Protein AF-A0A519QNU5-F1 (afdb_monomer_lite)

Radius of gyration: 20.39 Å; chains: 1; bounding box: 50×62×53 Å

pLDDT: mean 75.27, std 15.53, range [38.19, 94.31]

Foldseek 3Di:
DQLLVVVCVVVVLFFFAAPPCPPPPDDTLSPPAD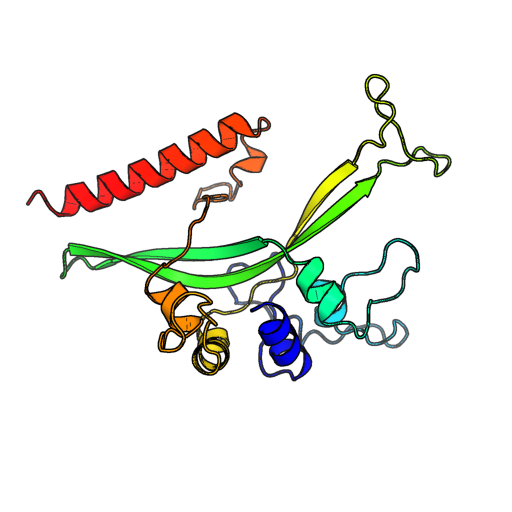PDPPPPPPRLLQCLQQPQDPVPRDRPPDDSPVSVVQQPDKDWDWDWDQPPVVLDTDTDTFWMWGKGWDWDFDADPVRHGDADPVPRHGPTDTDIRTSGITGVVSVLVSQLVADDDDPVDNPPRDTSNNCVRVVVDDDFQFFDDDPVRDTLVRVDVDPVVSRVVSVVVVVVVVVVSVVSVPD

Structure (mmCIF, N/CA/C/O backbone):
data_AF-A0A519QNU5-F1
#
_entry.id   AF-A0A519QNU5-F1
#
loop_
_atom_site.group_PDB
_atom_site.id
_atom_site.type_symbol
_atom_site.label_atom_id
_atom_site.label_alt_id
_atom_site.label_comp_id
_atom_site.label_asym_id
_atom_site.label_entity_id
_atom_site.label_seq_id
_atom_site.pdbx_PDB_ins_code
_atom_site.Cartn_x
_atom_site.Cartn_y
_atom_site.Cartn_z
_atom_site.occupancy
_atom_site.B_iso_or_equiv
_atom_site.auth_seq_id
_atom_site.auth_comp_id
_atom_site.auth_asym_id
_atom_site.auth_atom_id
_atom_site.pdbx_PDB_model_num
ATOM 1 N N . MET A 1 1 ? 3.321 -9.349 11.623 1.00 76.50 1 MET A N 1
ATOM 2 C CA . MET A 1 1 ? 2.196 -8.935 10.758 1.00 76.50 1 MET A CA 1
ATOM 3 C C . MET A 1 1 ? 1.985 -9.893 9.589 1.00 76.50 1 MET A C 1
ATOM 5 O O . MET A 1 1 ? 0.922 -10.483 9.529 1.00 76.50 1 MET A O 1
ATOM 9 N N . MET A 1 2 ? 2.968 -10.116 8.707 1.00 78.88 2 MET A N 1
ATOM 10 C CA . MET A 1 2 ? 2.769 -10.938 7.496 1.00 78.88 2 MET A CA 1
ATOM 11 C C . MET A 1 2 ? 2.247 -12.357 7.749 1.00 78.88 2 MET A C 1
ATOM 13 O O . MET A 1 2 ? 1.277 -12.759 7.119 1.00 78.88 2 MET A O 1
ATOM 17 N N . GLY A 1 3 ? 2.795 -13.079 8.729 1.00 77.44 3 GLY A N 1
ATOM 18 C CA . GLY A 1 3 ? 2.282 -14.414 9.060 1.00 77.44 3 GLY A CA 1
ATOM 19 C C . GLY A 1 3 ? 0.830 -14.434 9.558 1.00 77.44 3 GLY A C 1
ATOM 20 O O . GLY A 1 3 ? 0.133 -15.421 9.364 1.00 77.44 3 GLY A O 1
ATOM 21 N N . ILE A 1 4 ? 0.346 -13.334 10.149 1.00 82.12 4 ILE A N 1
ATOM 22 C CA . ILE A 1 4 ? -1.061 -13.198 10.559 1.00 82.12 4 ILE A CA 1
ATOM 23 C C . ILE A 1 4 ? -1.947 -13.082 9.315 1.00 82.12 4 ILE A C 1
ATOM 25 O O . ILE A 1 4 ? -2.936 -13.796 9.205 1.00 82.12 4 ILE A O 1
ATOM 29 N N . ILE A 1 5 ? -1.556 -12.227 8.363 1.00 82.19 5 ILE A N 1
ATOM 30 C CA . ILE A 1 5 ? -2.276 -12.058 7.094 1.00 82.19 5 ILE A CA 1
ATOM 31 C C . ILE A 1 5 ? -2.315 -13.384 6.329 1.00 82.19 5 ILE A C 1
ATOM 33 O O . ILE A 1 5 ? -3.376 -13.776 5.863 1.00 82.19 5 ILE A O 1
ATOM 37 N N . TYR A 1 6 ? -1.193 -14.104 6.242 1.00 79.00 6 TYR A N 1
ATOM 38 C CA . TYR A 1 6 ? -1.149 -15.410 5.579 1.00 79.00 6 TYR A CA 1
ATOM 39 C C . TYR A 1 6 ? -2.125 -16.414 6.192 1.00 79.00 6 TYR A C 1
ATOM 41 O O . TYR A 1 6 ? -2.870 -17.075 5.470 1.00 79.00 6 TYR A O 1
ATOM 49 N N . ASN A 1 7 ? -2.163 -16.508 7.522 1.00 79.50 7 ASN A N 1
ATOM 50 C CA . ASN A 1 7 ? -3.089 -17.411 8.199 1.00 79.50 7 ASN A CA 1
ATOM 51 C C . ASN A 1 7 ? -4.547 -17.004 7.947 1.00 79.50 7 ASN A C 1
ATOM 53 O O . ASN A 1 7 ? -5.370 -17.863 7.659 1.00 79.50 7 ASN A O 1
ATOM 57 N N . ALA A 1 8 ? -4.861 -15.708 7.971 1.00 81.69 8 ALA A N 1
ATOM 58 C CA . ALA A 1 8 ? -6.216 -15.231 7.701 1.00 81.69 8 ALA A CA 1
ATOM 59 C C . ALA A 1 8 ? -6.666 -15.501 6.254 1.00 81.69 8 ALA A C 1
ATOM 61 O O . ALA A 1 8 ? -7.774 -15.983 6.031 1.00 81.69 8 ALA A O 1
ATOM 62 N N . VAL A 1 9 ? -5.792 -15.253 5.271 1.00 78.31 9 VAL A N 1
ATOM 63 C CA . VAL A 1 9 ? -6.076 -15.533 3.852 1.00 78.31 9 VAL A CA 1
ATOM 64 C C . VAL A 1 9 ? -6.215 -17.038 3.609 1.00 78.31 9 VAL A C 1
ATOM 66 O O . VAL A 1 9 ? -7.135 -17.467 2.921 1.00 78.31 9 VAL A O 1
ATOM 69 N N . SER A 1 10 ? -5.343 -17.863 4.197 1.00 75.44 10 SER A N 1
ATOM 70 C CA . SER A 1 10 ? -5.397 -19.325 4.021 1.00 75.44 10 SER A CA 1
ATOM 71 C C . SER A 1 10 ? -6.586 -19.982 4.728 1.00 75.44 10 SER A C 1
ATOM 73 O O . SER A 1 10 ? -7.117 -20.970 4.223 1.00 75.44 10 SER A O 1
ATOM 75 N N . ASN A 1 11 ? -7.060 -19.408 5.837 1.00 78.88 11 ASN A N 1
ATOM 76 C CA . ASN A 1 11 ? -8.305 -19.812 6.492 1.00 78.88 11 ASN A CA 1
ATOM 77 C C . ASN A 1 11 ? -9.565 -19.340 5.743 1.00 78.88 11 ASN A C 1
ATOM 79 O O . ASN A 1 11 ? -10.665 -19.769 6.087 1.00 78.88 11 ASN A O 1
ATOM 83 N N . GLY A 1 12 ? -9.426 -18.465 4.739 1.00 75.69 12 GLY A N 1
ATOM 84 C CA . GLY A 1 12 ? -10.555 -17.865 4.025 1.00 75.69 12 GLY A CA 1
ATOM 85 C C . GLY A 1 12 ? -11.316 -16.814 4.838 1.00 75.69 12 GLY A C 1
ATOM 86 O O . GLY A 1 12 ? -12.454 -16.502 4.507 1.00 75.69 12 GLY A O 1
ATOM 87 N N . GLU A 1 13 ? -10.710 -16.280 5.901 1.00 79.81 13 GLU A N 1
ATOM 88 C CA . GLU A 1 13 ? -11.277 -15.184 6.701 1.00 79.81 13 GLU A CA 1
ATOM 89 C C . GLU A 1 13 ? -11.084 -13.820 6.025 1.00 79.81 13 GLU A C 1
ATOM 91 O O . GLU A 1 13 ? -11.763 -12.859 6.374 1.00 79.81 13 GLU A O 1
ATOM 96 N N . LEU A 1 14 ? -10.145 -13.727 5.078 1.00 82.00 14 LEU A N 1
ATOM 97 C CA . LEU A 1 14 ? -9.797 -12.494 4.386 1.00 82.00 14 LEU A CA 1
ATOM 98 C C . LEU A 1 14 ? -9.799 -12.698 2.872 1.00 82.00 14 LEU A C 1
ATOM 100 O O . LEU A 1 14 ? -9.119 -13.586 2.352 1.00 82.00 14 LEU A O 1
ATOM 104 N N . ASP A 1 15 ? -10.511 -11.819 2.175 1.00 83.19 15 ASP A N 1
ATOM 105 C CA . ASP A 1 15 ? -10.543 -11.793 0.721 1.00 83.19 15 ASP A CA 1
ATOM 106 C C . ASP A 1 15 ? -9.350 -11.023 0.141 1.00 83.19 15 ASP A C 1
ATOM 108 O O . ASP A 1 15 ? -8.961 -9.949 0.608 1.00 83.19 15 ASP A O 1
ATOM 112 N N . LEU A 1 16 ? -8.762 -11.597 -0.908 1.00 82.62 16 LEU A N 1
ATOM 113 C CA . LEU A 1 16 ? -7.649 -11.016 -1.650 1.00 82.62 16 LEU A CA 1
ATOM 114 C C . LEU A 1 16 ? -8.147 -10.557 -3.014 1.00 82.62 16 LEU A C 1
ATOM 116 O O . LEU A 1 16 ? -8.661 -11.368 -3.773 1.00 82.62 16 LEU A O 1
ATOM 120 N N . TYR A 1 17 ? -7.938 -9.296 -3.357 1.00 83.88 17 TYR A N 1
ATOM 121 C CA . TYR A 1 17 ? -8.273 -8.726 -4.659 1.00 83.88 17 TYR A CA 1
ATOM 122 C C . TYR A 1 17 ? -7.052 -8.724 -5.582 1.00 83.88 17 TYR A C 1
ATOM 124 O O . TYR A 1 17 ? -5.902 -8.750 -5.130 1.00 83.88 17 TYR A O 1
ATOM 132 N N . ALA A 1 18 ? -7.293 -8.708 -6.895 1.00 78.75 18 ALA A N 1
ATOM 133 C CA . ALA A 1 18 ? -6.225 -8.666 -7.890 1.00 78.75 18 ALA A CA 1
ATOM 134 C C . ALA A 1 18 ? -5.369 -7.397 -7.736 1.00 78.75 18 ALA A C 1
ATOM 136 O O . ALA A 1 18 ? -5.852 -6.359 -7.301 1.00 78.75 18 ALA A O 1
ATOM 137 N N . SER A 1 19 ? -4.094 -7.452 -8.125 1.00 79.88 19 SER A N 1
ATOM 138 C CA . SER A 1 19 ? -3.182 -6.301 -8.014 1.00 79.88 19 SER A CA 1
ATOM 139 C C . SER A 1 19 ? -3.566 -5.113 -8.907 1.00 79.88 19 SER A C 1
ATOM 141 O O . SER A 1 19 ? -3.174 -3.984 -8.611 1.00 79.88 19 SER A O 1
ATOM 143 N N . GLU A 1 20 ? -4.326 -5.374 -9.972 1.00 79.44 20 GLU A N 1
ATOM 144 C CA . GLU A 1 20 ? -4.893 -4.381 -10.893 1.00 79.44 20 GLU A CA 1
ATOM 145 C C . GLU A 1 20 ? -6.216 -3.776 -10.399 1.00 79.44 20 GLU A C 1
ATOM 147 O O . GLU A 1 20 ? -6.564 -2.664 -10.790 1.00 79.44 20 GLU A O 1
ATOM 152 N N . ASP A 1 21 ? -6.935 -4.474 -9.516 1.00 80.06 21 ASP A N 1
ATOM 153 C CA . ASP A 1 21 ? -8.204 -4.005 -8.963 1.00 80.06 21 ASP A CA 1
ATOM 154 C C . ASP A 1 21 ? -7.952 -3.160 -7.710 1.00 80.06 21 ASP A C 1
ATOM 156 O O . ASP A 1 21 ? -8.041 -3.626 -6.575 1.00 80.06 21 ASP A O 1
ATOM 160 N N . GLU A 1 22 ? -7.589 -1.895 -7.927 1.00 77.12 22 GLU A N 1
ATOM 161 C CA . GLU A 1 22 ? -7.394 -0.928 -6.842 1.00 77.12 22 GLU A CA 1
ATOM 162 C C . GLU A 1 22 ? -8.732 -0.423 -6.256 1.00 77.12 22 GLU A C 1
ATOM 164 O O . GLU A 1 22 ? -8.728 0.212 -5.200 1.00 77.12 22 GLU A O 1
ATOM 169 N N . ASP A 1 23 ? -9.862 -0.664 -6.927 1.00 78.94 23 ASP A N 1
ATOM 170 C CA . ASP A 1 23 ? -11.191 -0.149 -6.563 1.00 78.94 23 ASP A CA 1
ATOM 171 C C . ASP A 1 23 ? -12.038 -1.143 -5.754 1.00 78.94 23 ASP A C 1
ATOM 173 O O . ASP A 1 23 ? -13.125 -0.773 -5.306 1.00 78.94 23 ASP A O 1
ATOM 177 N N . PHE A 1 24 ? -11.549 -2.371 -5.541 1.00 80.00 24 PHE A N 1
ATOM 178 C CA . PHE A 1 24 ? -12.222 -3.427 -4.770 1.00 80.00 24 PHE A CA 1
ATOM 179 C C . PHE A 1 24 ? -13.626 -3.769 -5.301 1.00 80.00 24 PHE A C 1
ATOM 181 O O . PHE A 1 24 ? -14.535 -4.083 -4.533 1.00 80.00 24 PHE A O 1
ATOM 188 N N . LYS A 1 25 ? -13.833 -3.661 -6.620 1.00 77.19 25 LYS A N 1
ATOM 189 C CA . LYS A 1 25 ? -15.131 -3.938 -7.270 1.00 77.19 25 LYS A CA 1
ATOM 190 C C . LYS A 1 25 ? -15.167 -5.285 -7.981 1.00 77.19 25 LYS A C 1
ATOM 192 O O . LYS A 1 25 ? -16.252 -5.763 -8.310 1.00 77.19 25 LYS A O 1
ATOM 197 N N . GLY A 1 26 ? -14.004 -5.847 -8.290 1.00 72.88 26 GLY A N 1
ATOM 198 C CA . GLY A 1 26 ? -13.868 -7.151 -8.912 1.00 72.88 26 GLY A CA 1
ATOM 199 C C . GLY A 1 26 ? -14.152 -8.286 -7.935 1.00 72.88 26 GLY A C 1
ATOM 200 O O . GLY A 1 26 ? -14.223 -8.106 -6.721 1.00 72.88 26 GLY A O 1
ATOM 201 N N . GLU A 1 27 ? -14.315 -9.486 -8.483 1.00 73.62 27 GLU A N 1
ATOM 202 C CA . GLU A 1 27 ? -14.429 -10.690 -7.666 1.00 73.62 27 GLU A CA 1
ATOM 203 C C . GLU A 1 27 ? -13.090 -10.980 -6.972 1.00 73.62 27 GLU A C 1
ATOM 205 O O . GLU A 1 27 ? -12.034 -10.910 -7.621 1.00 73.62 27 GLU A O 1
ATOM 210 N N . PRO A 1 28 ? -13.102 -11.341 -5.678 1.00 70.94 28 PRO A N 1
ATOM 211 C CA . PRO A 1 28 ? -11.874 -11.644 -4.975 1.00 70.94 28 PRO A CA 1
ATOM 212 C C . PRO A 1 28 ? -11.218 -12.900 -5.565 1.00 70.94 28 PRO A C 1
ATOM 214 O O . PRO A 1 28 ? -11.853 -13.881 -5.962 1.00 70.94 28 PRO A O 1
ATOM 217 N N . LEU A 1 29 ? -9.892 -12.876 -5.604 1.00 68.12 29 LEU A N 1
ATOM 218 C CA . LEU A 1 29 ? -9.006 -13.924 -6.100 1.00 68.12 29 LEU A CA 1
ATOM 219 C C . LEU A 1 29 ? -9.157 -15.246 -5.322 1.00 68.12 29 LEU A C 1
ATOM 221 O O . LEU A 1 29 ? -8.806 -16.304 -5.845 1.00 68.12 29 LEU A O 1
ATOM 225 N N . SER A 1 30 ? -9.696 -15.185 -4.097 1.00 59.41 30 SER A N 1
ATOM 226 C CA . SER A 1 30 ? -10.118 -16.329 -3.273 1.00 59.41 30 SER A CA 1
ATOM 227 C C . SER A 1 30 ? -11.294 -17.095 -3.898 1.00 59.41 30 SER A C 1
ATOM 229 O O . SER A 1 30 ? -11.347 -18.321 -3.811 1.00 59.41 30 SER A O 1
ATOM 231 N N . GLN A 1 31 ? -12.207 -16.391 -4.573 1.00 57.56 31 GLN A N 1
ATOM 232 C CA . GLN A 1 31 ? -13.436 -16.942 -5.154 1.00 57.56 31 GLN A CA 1
ATOM 233 C C . GLN A 1 31 ? -13.308 -17.261 -6.649 1.00 57.56 31 GLN A C 1
ATOM 235 O O . GLN A 1 31 ? -14.107 -18.032 -7.189 1.00 57.56 31 GLN A O 1
ATOM 240 N N . LYS A 1 32 ? -12.271 -16.743 -7.322 1.00 55.34 32 LYS A N 1
ATOM 241 C CA . LYS A 1 32 ? -11.984 -17.032 -8.732 1.00 55.34 32 LYS A CA 1
ATOM 242 C C . LYS A 1 32 ? -11.504 -18.478 -8.912 1.00 55.34 32 LYS A C 1
ATOM 244 O O . LYS A 1 32 ? -10.308 -18.773 -8.950 1.00 55.34 32 LYS A O 1
ATOM 249 N N . LYS A 1 33 ? -12.456 -19.404 -9.032 1.00 43.50 33 LYS A N 1
ATOM 250 C CA . LYS A 1 33 ? -12.213 -20.804 -9.398 1.00 43.50 33 LYS A CA 1
ATOM 251 C C . LYS A 1 33 ? -11.700 -20.850 -10.841 1.00 43.50 33 LYS A C 1
ATOM 253 O O . LYS A 1 33 ? -12.388 -20.402 -11.755 1.00 43.50 33 LYS A O 1
ATOM 258 N N . GLY A 1 34 ? -10.483 -21.357 -11.042 1.00 46.50 34 GLY A N 1
ATOM 259 C CA . GLY A 1 34 ? -9.897 -21.519 -12.374 1.00 46.50 34 GLY A CA 1
ATOM 260 C C . GLY A 1 34 ? -10.820 -22.323 -13.294 1.00 46.50 34 GLY A C 1
ATOM 261 O O . GLY A 1 34 ? -11.396 -23.328 -12.881 1.00 46.50 34 GLY A O 1
ATOM 262 N N . SER A 1 35 ? -10.972 -21.873 -14.539 1.00 39.75 35 SER A N 1
ATOM 263 C CA . SER A 1 35 ? -11.851 -22.475 -15.548 1.00 39.75 35 SER A CA 1
ATOM 264 C C . SER A 1 35 ? -11.315 -23.777 -16.163 1.00 39.75 35 SER A C 1
ATOM 266 O O . SER A 1 35 ? -11.943 -24.300 -17.078 1.00 39.75 35 SER A O 1
ATOM 268 N N . ASP A 1 36 ? -10.185 -24.307 -15.681 1.00 41.12 36 ASP A N 1
ATOM 269 C CA . ASP A 1 36 ? -9.525 -25.494 -16.236 1.00 41.12 36 ASP A CA 1
ATOM 270 C C . ASP A 1 36 ? -9.334 -26.596 -15.173 1.00 41.12 36 ASP A C 1
ATOM 272 O O . ASP A 1 36 ? -8.561 -26.412 -14.232 1.00 41.12 36 ASP A O 1
ATOM 276 N N . PRO A 1 37 ? -9.990 -27.768 -15.304 1.00 48.94 37 PRO A N 1
ATOM 277 C CA . PRO A 1 37 ? -9.927 -28.846 -14.312 1.00 48.94 37 PRO A CA 1
ATOM 278 C C . PRO A 1 37 ? -8.605 -29.642 -14.307 1.00 48.94 37 PRO A C 1
ATOM 280 O O . PRO A 1 37 ? -8.419 -30.481 -13.428 1.00 48.94 37 PRO A O 1
ATOM 283 N N . ASN A 1 38 ? -7.692 -29.396 -15.258 1.00 44.06 38 ASN A N 1
ATOM 284 C CA . ASN A 1 38 ? -6.395 -30.088 -15.378 1.00 44.06 38 ASN A CA 1
ATOM 285 C C . ASN A 1 38 ? -5.188 -29.261 -14.907 1.00 44.06 38 ASN A C 1
ATOM 287 O O . ASN A 1 38 ? -4.082 -29.796 -14.819 1.00 44.06 38 ASN A O 1
ATOM 291 N N . VAL A 1 39 ? -5.373 -27.978 -14.589 1.00 45.16 39 VAL A N 1
ATOM 292 C CA . VAL A 1 39 ? -4.356 -27.192 -13.887 1.00 45.16 39 VAL A CA 1
ATOM 293 C C . VAL A 1 39 ? -4.644 -27.393 -12.410 1.00 45.16 39 VAL A C 1
ATOM 295 O O . VAL A 1 39 ? -5.690 -26.977 -11.922 1.00 45.16 39 VAL A O 1
ATOM 298 N N . THR A 1 40 ? -3.757 -28.113 -11.719 1.00 38.19 40 THR A N 1
ATOM 299 C CA . THR A 1 40 ? -3.797 -28.327 -10.265 1.00 38.19 40 THR A CA 1
ATOM 300 C C . THR A 1 40 ? -4.369 -27.106 -9.562 1.00 38.19 40 THR A C 1
ATOM 302 O O . THR A 1 40 ? -3.827 -26.018 -9.731 1.00 38.19 40 THR A O 1
ATOM 305 N N . ASN A 1 41 ? -5.441 -27.318 -8.794 1.00 41.03 41 ASN A N 1
ATOM 306 C CA . ASN A 1 41 ? -6.167 -26.335 -7.991 1.00 41.03 41 ASN A CA 1
ATOM 307 C C . ASN A 1 41 ? -5.249 -25.606 -6.981 1.00 41.03 41 ASN A C 1
ATOM 309 O O . ASN A 1 41 ? -5.361 -25.804 -5.776 1.00 41.03 41 ASN A O 1
ATOM 313 N N . SER A 1 42 ? -4.304 -24.792 -7.440 1.00 46.28 42 SER A N 1
ATOM 314 C CA . SER A 1 42 ? -3.766 -23.674 -6.676 1.00 46.28 42 SER A CA 1
ATOM 315 C C . SER A 1 42 ? -4.755 -22.545 -6.901 1.00 46.28 42 SER A C 1
ATOM 317 O O . SER A 1 42 ? -4.917 -22.099 -8.040 1.00 46.28 42 SER A O 1
ATOM 319 N N . SER A 1 43 ? -5.470 -22.132 -5.855 1.00 54.84 43 SER A N 1
ATOM 320 C CA . SER A 1 43 ? -6.294 -20.928 -5.936 1.00 54.84 43 SER A CA 1
ATOM 321 C C . SER A 1 43 ? -5.433 -19.798 -6.511 1.00 54.84 43 SER A C 1
ATOM 323 O O . SER A 1 43 ? -4.234 -19.720 -6.244 1.00 54.84 43 SER A O 1
ATOM 325 N N . ALA A 1 44 ? -6.002 -18.939 -7.356 1.00 53.47 44 ALA A N 1
ATOM 326 C CA . ALA A 1 44 ? -5.249 -17.809 -7.902 1.00 53.47 44 ALA A CA 1
ATOM 327 C C . ALA A 1 44 ? -4.666 -16.934 -6.768 1.00 53.47 44 ALA A C 1
ATOM 329 O O . ALA A 1 44 ? -3.586 -16.370 -6.927 1.00 53.47 44 ALA A O 1
ATOM 330 N N . ALA A 1 45 ? -5.322 -16.932 -5.600 1.00 51.72 45 ALA A N 1
ATOM 331 C CA . ALA A 1 45 ? -4.790 -16.438 -4.334 1.00 51.72 45 ALA A CA 1
ATOM 332 C C . ALA A 1 45 ? -3.501 -17.149 -3.873 1.00 51.72 45 ALA A C 1
ATOM 334 O O . ALA A 1 45 ? -2.531 -16.463 -3.573 1.00 51.72 45 ALA A O 1
ATOM 335 N N . ASP A 1 46 ? -3.435 -18.486 -3.877 1.00 50.91 46 ASP A N 1
ATOM 336 C CA . ASP A 1 46 ? -2.219 -19.248 -3.533 1.00 50.91 46 ASP A CA 1
ATOM 337 C C . ASP A 1 46 ? -1.048 -18.869 -4.449 1.00 50.91 46 ASP A C 1
ATOM 339 O O . ASP A 1 46 ? 0.059 -18.616 -3.984 1.00 50.91 46 ASP A O 1
ATOM 343 N N . THR A 1 47 ? -1.284 -18.759 -5.759 1.00 57.38 47 THR A N 1
ATOM 344 C CA . THR A 1 47 ? -0.229 -18.411 -6.726 1.00 57.38 47 THR A CA 1
ATOM 345 C C . THR A 1 47 ? 0.215 -16.953 -6.600 1.00 57.38 47 THR A C 1
ATOM 347 O O . THR A 1 47 ? 1.409 -16.664 -6.699 1.00 57.38 47 THR A O 1
ATOM 350 N N . ALA A 1 48 ? -0.720 -16.031 -6.354 1.00 55.12 48 ALA A N 1
ATOM 351 C CA . ALA A 1 48 ? -0.414 -14.615 -6.165 1.00 55.12 48 ALA A CA 1
ATOM 352 C C . ALA A 1 48 ? 0.304 -14.337 -4.829 1.00 55.12 48 ALA A C 1
ATOM 354 O O . ALA A 1 48 ? 1.123 -13.418 -4.748 1.00 55.12 48 ALA A O 1
ATOM 355 N N . PHE A 1 49 ? 0.038 -15.145 -3.797 1.00 53.97 49 PHE A N 1
ATOM 356 C CA . PHE A 1 49 ? 0.537 -14.938 -2.436 1.00 53.97 49 PHE A CA 1
ATOM 357 C C . PHE A 1 49 ? 1.791 -15.762 -2.102 1.00 53.97 49 PHE A C 1
ATOM 359 O O . PHE A 1 49 ? 2.719 -15.239 -1.490 1.00 53.97 49 PHE A O 1
ATOM 366 N N . LEU A 1 50 ? 1.872 -17.025 -2.527 1.00 56.06 50 LEU A N 1
ATOM 367 C CA . LEU A 1 50 ? 3.036 -17.891 -2.279 1.00 56.06 50 LEU A CA 1
ATOM 368 C C . LEU A 1 50 ? 4.138 -17.695 -3.321 1.00 56.06 50 LEU A C 1
ATOM 370 O O . LEU A 1 50 ? 5.316 -17.935 -3.042 1.00 56.06 50 LEU A O 1
ATOM 374 N N . GLY A 1 51 ? 3.756 -17.248 -4.520 1.00 52.50 51 GLY A N 1
ATOM 375 C CA . GLY A 1 51 ? 4.644 -17.222 -5.664 1.00 52.50 51 GLY A CA 1
ATOM 376 C C . GLY A 1 51 ? 5.118 -18.619 -6.073 1.00 52.50 51 GLY A C 1
ATOM 377 O O . GLY A 1 51 ? 5.051 -19.602 -5.334 1.00 52.50 51 GLY A O 1
ATOM 378 N N . VAL A 1 52 ? 5.623 -18.713 -7.295 1.00 52.84 52 VAL A N 1
ATOM 379 C CA . VAL A 1 52 ? 6.280 -19.929 -7.776 1.00 52.84 52 VAL A CA 1
ATOM 380 C C . VAL A 1 52 ? 7.767 -19.819 -7.448 1.00 52.84 52 VAL A C 1
ATOM 382 O O . VAL A 1 52 ? 8.376 -18.767 -7.673 1.00 52.84 52 VAL A O 1
ATOM 385 N N . ASN A 1 53 ? 8.356 -20.874 -6.882 1.00 46.94 53 ASN A N 1
ATOM 386 C CA . ASN A 1 53 ? 9.795 -20.920 -6.648 1.00 46.94 53 ASN A CA 1
ATOM 387 C C . ASN A 1 53 ? 10.525 -20.959 -8.008 1.00 46.94 53 ASN A C 1
ATOM 389 O O . ASN A 1 53 ? 10.308 -21.902 -8.772 1.00 46.94 53 ASN A O 1
ATOM 393 N N . PRO A 1 54 ? 11.398 -19.983 -8.328 1.00 50.00 54 PRO A N 1
ATOM 394 C CA . PRO A 1 54 ? 12.048 -19.906 -9.637 1.00 50.00 54 PRO A CA 1
ATOM 395 C C . PRO A 1 54 ? 13.012 -21.069 -9.927 1.00 50.00 54 PRO A C 1
ATOM 397 O O . PRO A 1 54 ? 13.379 -21.262 -11.081 1.00 50.00 54 PRO A O 1
ATOM 400 N N . GLY A 1 55 ? 13.427 -21.840 -8.913 1.00 51.94 55 GLY A N 1
ATOM 401 C CA . GLY A 1 55 ? 14.304 -23.003 -9.082 1.00 51.94 55 GLY A CA 1
ATOM 402 C C . GLY A 1 55 ? 13.579 -24.343 -9.241 1.00 51.94 55 GLY A C 1
ATOM 403 O O . GLY A 1 55 ? 14.132 -25.253 -9.851 1.00 51.94 55 GLY A O 1
ATOM 404 N N . THR A 1 56 ? 12.360 -24.485 -8.707 1.00 54.84 56 THR A N 1
ATOM 405 C CA . THR A 1 56 ? 11.629 -25.770 -8.695 1.00 54.84 56 THR A CA 1
ATOM 406 C C . THR A 1 56 ? 10.292 -25.733 -9.430 1.00 54.84 56 THR A C 1
ATOM 408 O O . THR A 1 56 ? 9.697 -26.785 -9.627 1.00 54.84 56 THR A O 1
ATOM 411 N N . ASN A 1 57 ? 9.814 -24.561 -9.870 1.00 55.66 57 ASN A N 1
ATOM 412 C CA . ASN A 1 57 ? 8.489 -24.369 -10.478 1.00 55.66 57 ASN A CA 1
ATOM 413 C C . ASN A 1 57 ? 7.310 -24.891 -9.631 1.00 55.66 57 ASN A C 1
ATOM 415 O O . ASN A 1 57 ? 6.186 -25.000 -10.120 1.00 55.66 57 ASN A O 1
ATOM 419 N N . GLU A 1 58 ? 7.540 -25.171 -8.350 1.00 57.94 58 GLU A N 1
ATOM 420 C CA . GLU A 1 58 ? 6.505 -25.565 -7.406 1.00 57.94 58 GLU A CA 1
ATOM 421 C C . GLU A 1 58 ? 5.936 -24.323 -6.710 1.00 57.94 58 GLU A C 1
ATOM 423 O O . GLU A 1 58 ? 6.651 -23.361 -6.404 1.00 57.94 58 GLU A O 1
ATOM 428 N N . VAL A 1 59 ? 4.623 -24.344 -6.463 1.00 54.78 59 VAL A N 1
ATOM 429 C CA . VAL A 1 59 ? 3.969 -23.388 -5.564 1.00 54.78 59 VAL A CA 1
ATOM 430 C C . VAL A 1 59 ? 4.531 -23.651 -4.170 1.00 54.78 59 VAL A C 1
ATOM 432 O O . VAL A 1 59 ? 4.450 -24.786 -3.697 1.00 54.78 59 VAL A O 1
ATOM 435 N N . ASN A 1 60 ? 5.113 -22.633 -3.528 1.00 54.47 60 ASN A N 1
ATOM 436 C CA . ASN A 1 60 ? 5.689 -22.748 -2.184 1.00 54.47 60 ASN A CA 1
ATOM 437 C C . ASN A 1 60 ? 4.584 -22.970 -1.144 1.00 54.47 60 ASN A C 1
ATOM 439 O O . ASN A 1 60 ? 4.197 -22.070 -0.409 1.00 54.47 60 ASN A O 1
ATOM 443 N N . ARG A 1 61 ? 4.050 -24.186 -1.076 1.00 52.09 61 ARG A N 1
ATOM 444 C CA . ARG A 1 61 ? 3.096 -24.589 -0.051 1.00 52.09 61 ARG A CA 1
ATOM 445 C C . ARG A 1 61 ? 3.887 -24.860 1.229 1.00 52.09 61 ARG A C 1
ATOM 447 O O . ARG A 1 61 ? 4.664 -25.805 1.271 1.00 52.09 61 ARG A O 1
ATOM 454 N N . ALA A 1 62 ? 3.635 -24.072 2.272 1.00 46.44 62 ALA A N 1
ATOM 455 C CA . ALA A 1 62 ? 3.894 -24.428 3.675 1.00 46.44 62 ALA A CA 1
ATOM 456 C C . ALA A 1 62 ? 5.196 -23.980 4.377 1.00 46.44 62 ALA A C 1
ATOM 458 O O . ALA A 1 62 ? 5.684 -24.686 5.257 1.00 46.44 62 ALA A O 1
ATOM 459 N N . ASN A 1 63 ? 5.690 -22.758 4.162 1.00 53.78 63 ASN A N 1
ATOM 460 C CA . ASN A 1 63 ? 6.566 -22.124 5.159 1.00 53.78 63 ASN A CA 1
ATOM 461 C C . ASN A 1 63 ? 6.221 -20.647 5.409 1.00 53.78 63 ASN A C 1
ATOM 463 O O . ASN A 1 63 ? 6.634 -19.742 4.689 1.00 53.78 63 ASN A O 1
ATOM 467 N N . ASN A 1 64 ? 5.516 -20.404 6.521 1.00 56.94 64 ASN A N 1
ATOM 468 C CA . ASN A 1 64 ? 5.233 -19.068 7.063 1.00 56.94 64 ASN A CA 1
ATOM 469 C C . ASN A 1 64 ? 6.513 -18.212 7.211 1.00 56.94 64 ASN A C 1
ATOM 471 O O . ASN A 1 64 ? 6.484 -17.000 7.024 1.00 56.94 64 ASN A O 1
ATOM 475 N N . GLU A 1 65 ? 7.660 -18.840 7.488 1.00 59.25 65 GLU A N 1
ATOM 476 C CA . GLU A 1 65 ? 8.952 -18.149 7.595 1.00 59.25 65 GLU A CA 1
ATOM 477 C C . GLU A 1 65 ? 9.455 -17.601 6.251 1.00 59.25 65 GLU A C 1
ATOM 479 O O . GLU A 1 65 ? 9.928 -16.467 6.189 1.00 59.25 65 GLU A O 1
ATOM 484 N N . PHE A 1 66 ? 9.298 -18.352 5.157 1.00 60.59 66 PHE A N 1
ATOM 485 C CA . PHE A 1 66 ? 9.653 -17.876 3.816 1.00 60.59 66 PHE A CA 1
ATOM 486 C C . PHE A 1 66 ? 8.687 -16.797 3.338 1.00 60.59 66 PHE A C 1
ATOM 488 O O . PHE A 1 66 ? 9.106 -15.821 2.716 1.00 60.59 66 PHE A O 1
ATOM 495 N N . PHE A 1 67 ? 7.404 -16.946 3.674 1.00 59.41 67 PHE A N 1
ATOM 496 C CA . PHE A 1 67 ? 6.399 -15.924 3.429 1.00 59.41 67 PHE A CA 1
ATOM 497 C C . PHE A 1 67 ? 6.779 -14.609 4.132 1.00 59.41 67 PHE A C 1
ATOM 499 O O . PHE A 1 67 ? 6.927 -13.572 3.490 1.00 59.41 67 PHE A O 1
ATOM 506 N N . ALA A 1 68 ? 7.057 -14.649 5.437 1.00 62.78 68 ALA A N 1
ATOM 507 C CA . ALA A 1 68 ? 7.482 -13.467 6.183 1.00 62.78 68 ALA A CA 1
ATOM 508 C C . ALA A 1 68 ? 8.789 -12.847 5.649 1.00 62.78 68 ALA A C 1
ATOM 510 O O . ALA A 1 68 ? 8.936 -11.628 5.691 1.00 62.78 68 ALA A O 1
ATOM 511 N N . ALA A 1 69 ? 9.716 -13.659 5.129 1.00 67.12 69 ALA A N 1
ATOM 512 C CA . ALA A 1 69 ? 10.975 -13.183 4.554 1.00 67.12 69 ALA A CA 1
ATOM 513 C C . ALA A 1 69 ? 10.822 -12.568 3.149 1.00 67.12 69 ALA A C 1
ATOM 515 O O . ALA A 1 69 ? 11.567 -11.656 2.792 1.00 67.12 69 ALA A O 1
ATOM 516 N N . SER A 1 70 ? 9.865 -13.050 2.352 1.00 66.50 70 SER A N 1
ATOM 517 C CA . SER A 1 70 ? 9.666 -12.611 0.961 1.00 66.50 70 SER A CA 1
ATOM 518 C C . SER A 1 70 ? 8.907 -11.283 0.858 1.00 66.50 70 SER A C 1
ATOM 520 O O . SER A 1 70 ? 9.122 -10.506 -0.077 1.00 66.50 70 SER A O 1
ATOM 522 N N . PHE A 1 71 ? 8.037 -11.000 1.832 1.00 72.88 71 PHE A N 1
ATOM 523 C CA . PHE A 1 71 ? 7.224 -9.786 1.893 1.00 72.88 71 PHE A CA 1
ATOM 524 C C . PHE A 1 71 ? 7.837 -8.754 2.831 1.00 72.88 71 PHE A C 1
ATOM 526 O O . PHE A 1 71 ? 7.507 -8.667 4.013 1.00 72.88 71 PHE A O 1
ATOM 533 N N . THR A 1 72 ? 8.735 -7.944 2.282 1.00 74.06 72 THR A N 1
ATOM 534 C CA . THR A 1 72 ? 9.475 -6.936 3.053 1.00 74.06 72 THR A CA 1
ATOM 535 C C . THR A 1 72 ? 8.796 -5.572 3.071 1.00 74.06 72 THR A C 1
ATOM 537 O O . THR A 1 72 ? 9.063 -4.770 3.962 1.00 74.06 72 THR A O 1
ATOM 540 N N . THR A 1 73 ? 7.931 -5.285 2.095 1.00 84.38 73 THR A N 1
ATOM 541 C CA . THR A 1 73 ? 7.318 -3.962 1.927 1.00 84.38 73 THR A CA 1
ATOM 542 C C . THR A 1 73 ? 5.797 -4.068 1.887 1.00 84.38 73 THR A C 1
ATOM 544 O O . THR A 1 73 ? 5.236 -5.005 1.323 1.00 84.38 73 THR A O 1
ATOM 547 N N . LEU A 1 74 ? 5.127 -3.079 2.474 1.00 88.69 74 LEU A N 1
ATOM 548 C CA . LEU A 1 74 ? 3.682 -2.891 2.388 1.00 88.69 74 LEU A CA 1
ATOM 549 C C . LEU A 1 74 ? 3.379 -1.687 1.504 1.00 88.69 74 LEU A C 1
ATOM 551 O O . LEU A 1 74 ? 4.002 -0.633 1.640 1.00 88.69 74 LEU A O 1
ATOM 555 N N . ARG A 1 75 ? 2.399 -1.837 0.617 1.00 90.31 75 ARG A N 1
ATOM 556 C CA . ARG A 1 75 ? 1.776 -0.729 -0.099 1.00 90.31 75 ARG A CA 1
ATOM 557 C C . ARG A 1 75 ? 0.426 -0.446 0.548 1.00 90.31 75 ARG A C 1
ATOM 559 O O . ARG A 1 75 ? -0.325 -1.366 0.846 1.00 90.31 75 ARG A O 1
ATOM 566 N N . ILE A 1 76 ? 0.145 0.825 0.792 1.00 92.50 76 ILE A N 1
ATOM 567 C CA . ILE A 1 76 ? -1.078 1.284 1.451 1.00 92.50 76 ILE A CA 1
ATOM 568 C C . ILE A 1 76 ? -1.759 2.250 0.486 1.00 92.50 76 ILE A C 1
ATOM 570 O O . ILE A 1 76 ? -1.096 3.144 -0.045 1.00 92.50 76 ILE A O 1
ATOM 574 N N . LYS A 1 77 ? -3.053 2.046 0.237 1.00 92.00 77 LYS A N 1
ATOM 575 C CA . LYS A 1 77 ? -3.906 2.991 -0.487 1.00 92.00 77 LYS A CA 1
ATOM 576 C C . LYS A 1 77 ? -4.653 3.835 0.543 1.00 92.00 77 LYS A C 1
ATOM 578 O O . LYS A 1 77 ? -5.390 3.293 1.366 1.00 92.00 77 LYS A O 1
ATOM 583 N N . GLU A 1 78 ? -4.421 5.142 0.505 1.00 93.19 78 GLU A N 1
ATOM 584 C CA . GLU A 1 78 ? -5.029 6.130 1.398 1.00 93.19 78 GLU A CA 1
ATOM 585 C C . GLU A 1 78 ? -5.851 7.118 0.569 1.00 93.19 78 GLU A C 1
ATOM 587 O O . GLU A 1 78 ? -5.331 7.702 -0.383 1.00 93.19 78 GLU A O 1
ATOM 592 N N . ASP A 1 79 ? -7.092 7.347 0.985 1.00 93.00 79 ASP A N 1
ATOM 593 C CA . ASP A 1 79 ? -7.919 8.450 0.518 1.00 93.00 79 ASP A CA 1
ATOM 594 C C . ASP A 1 79 ? -7.857 9.566 1.551 1.00 93.00 79 ASP A C 1
ATOM 596 O O . ASP A 1 79 ? -8.153 9.371 2.729 1.00 93.00 79 ASP A O 1
ATOM 600 N N . TRP A 1 80 ? -7.462 10.753 1.114 1.00 90.31 80 TRP A N 1
ATOM 601 C CA . TRP A 1 80 ? -7.375 11.909 1.988 1.00 90.31 80 TRP A CA 1
ATOM 602 C C . TRP A 1 80 ? -8.648 12.734 1.889 1.00 90.31 80 TRP A C 1
ATOM 604 O O . TRP A 1 80 ? -8.987 13.249 0.822 1.00 90.31 80 TRP A O 1
ATOM 614 N N . ILE A 1 81 ? -9.361 12.837 3.007 1.00 91.00 81 ILE A N 1
ATOM 615 C CA . ILE A 1 81 ? -10.683 13.451 3.067 1.00 91.00 81 ILE A CA 1
ATOM 616 C C . ILE A 1 81 ? -10.588 14.735 3.881 1.00 91.00 81 ILE A C 1
ATOM 618 O O . ILE A 1 81 ? -10.020 14.769 4.970 1.00 91.00 81 ILE A O 1
ATOM 622 N N . MET A 1 82 ? -11.171 15.801 3.339 1.00 89.44 82 MET A N 1
ATOM 623 C CA . MET A 1 82 ? -11.317 17.072 4.035 1.00 89.44 82 MET A CA 1
ATOM 624 C C . MET A 1 82 ? -12.728 17.176 4.615 1.00 89.44 82 MET A C 1
ATOM 626 O O . MET A 1 82 ? -13.709 17.288 3.874 1.00 89.44 82 MET A O 1
ATOM 630 N N . ASP A 1 83 ? -12.832 17.182 5.942 1.00 89.12 83 ASP A N 1
ATOM 631 C CA . ASP A 1 83 ? -14.077 17.522 6.628 1.00 89.12 83 ASP A CA 1
ATOM 632 C C . ASP A 1 83 ? -14.210 19.049 6.682 1.00 89.12 83 ASP A C 1
ATOM 634 O O . ASP A 1 83 ? -13.637 19.713 7.544 1.00 89.12 83 ASP A O 1
ATOM 638 N N . ILE A 1 84 ? -15.000 19.610 5.760 1.00 85.62 84 ILE A N 1
ATOM 639 C CA . ILE A 1 84 ? -15.232 21.060 5.631 1.00 85.62 84 ILE A CA 1
ATOM 640 C C . ILE A 1 84 ? -15.802 21.664 6.924 1.00 85.62 84 ILE A C 1
ATOM 642 O O . ILE A 1 84 ? -15.576 22.836 7.212 1.00 85.62 84 ILE A O 1
ATOM 646 N N . ARG A 1 85 ? -16.557 20.891 7.718 1.00 86.56 85 ARG A N 1
ATOM 647 C CA . ARG A 1 85 ? -17.169 21.404 8.953 1.00 86.56 85 ARG A CA 1
ATOM 648 C C . ARG A 1 85 ? -16.172 21.469 10.098 1.00 86.56 85 ARG A C 1
ATOM 650 O O . ARG A 1 85 ? -16.305 22.336 10.955 1.00 86.56 85 ARG A O 1
ATOM 657 N N . ARG A 1 86 ? -15.231 20.526 10.143 1.00 83.81 86 ARG A N 1
ATOM 658 C CA . ARG A 1 86 ? -14.213 20.453 11.198 1.00 83.81 86 ARG A CA 1
ATOM 659 C C . ARG A 1 86 ? -12.897 21.121 10.813 1.00 83.81 86 ARG A C 1
ATOM 661 O O . ARG A 1 86 ? -12.086 21.349 11.699 1.00 83.81 86 ARG A O 1
ATOM 668 N N . GLY A 1 87 ? -12.686 21.417 9.530 1.00 84.00 87 GLY A N 1
ATOM 669 C CA . GLY A 1 87 ? -11.411 21.920 9.018 1.00 84.00 87 GLY A CA 1
ATOM 670 C C . GLY A 1 87 ? -10.277 20.898 9.138 1.00 84.00 87 GLY A C 1
ATOM 671 O O . GLY A 1 87 ? -9.117 21.283 9.189 1.00 84.00 87 GLY A O 1
ATOM 672 N N . ILE A 1 88 ? -10.599 19.603 9.230 1.00 86.62 88 ILE A N 1
ATOM 673 C CA . ILE A 1 88 ? -9.613 18.536 9.443 1.00 86.62 88 ILE A CA 1
ATOM 674 C C . ILE A 1 88 ? -9.381 17.803 8.124 1.00 86.62 88 ILE A C 1
ATOM 676 O O . ILE A 1 88 ? -10.335 17.410 7.447 1.00 86.62 88 ILE A O 1
ATOM 680 N N . PHE A 1 89 ? -8.108 17.605 7.784 1.00 89.19 89 PHE A N 1
ATOM 681 C CA . PHE A 1 89 ? -7.671 16.784 6.663 1.00 89.19 89 PHE A CA 1
ATOM 682 C C . PHE A 1 89 ? -7.156 15.448 7.199 1.00 89.19 89 PHE A C 1
ATOM 684 O O . PHE A 1 89 ? -6.085 15.387 7.799 1.00 89.19 89 PHE A O 1
ATOM 691 N N . GLU A 1 90 ? -7.943 14.383 7.036 1.00 88.69 90 GLU A N 1
ATOM 692 C CA . GLU A 1 90 ? -7.632 13.073 7.611 1.00 88.69 90 GLU A CA 1
ATOM 693 C C . GLU A 1 90 ? -7.358 12.011 6.533 1.00 88.69 90 GLU A C 1
ATOM 695 O O . GLU A 1 90 ? -8.072 11.942 5.524 1.00 88.69 90 GLU A O 1
ATOM 700 N N . PRO A 1 91 ? -6.330 11.162 6.723 1.00 91.00 91 PRO A N 1
ATOM 701 C CA . PRO A 1 91 ? -6.106 10.011 5.868 1.00 91.00 91 PRO A CA 1
ATOM 702 C C . PRO A 1 91 ? -7.052 8.874 6.257 1.00 91.00 91 PRO A C 1
ATOM 704 O O . PRO A 1 91 ? -7.093 8.437 7.408 1.00 91.00 91 PRO A O 1
ATOM 707 N N . ARG A 1 92 ? -7.760 8.325 5.273 1.00 91.25 92 ARG A N 1
ATOM 708 C CA . ARG A 1 92 ? -8.551 7.106 5.410 1.00 91.25 92 ARG A CA 1
ATOM 709 C C . ARG A 1 92 ? -7.918 5.993 4.590 1.00 91.25 92 ARG A C 1
ATOM 711 O O . ARG A 1 92 ? -7.827 6.077 3.371 1.00 91.25 92 ARG A O 1
ATOM 718 N N . ILE A 1 93 ? -7.482 4.930 5.257 1.00 92.44 93 ILE A N 1
ATOM 719 C CA . ILE A 1 93 ? -6.908 3.766 4.576 1.00 92.44 93 ILE A CA 1
ATOM 720 C C . ILE A 1 93 ? -8.043 2.964 3.934 1.00 92.44 93 ILE A C 1
ATOM 722 O O . ILE A 1 93 ? -9.002 2.594 4.609 1.00 92.44 93 ILE A O 1
ATOM 726 N N . VAL A 1 94 ? -7.916 2.696 2.636 1.00 92.62 94 VAL A N 1
ATOM 727 C CA . VAL A 1 94 ? -8.875 1.897 1.857 1.00 92.62 94 VAL A CA 1
ATOM 728 C C . VAL A 1 94 ? -8.418 0.443 1.789 1.00 92.62 94 VAL A C 1
ATOM 730 O O . VAL A 1 94 ? -9.203 -0.478 1.998 1.00 92.62 94 VAL A O 1
ATOM 733 N N . GLY A 1 95 ? -7.124 0.225 1.553 1.00 91.69 95 GLY A N 1
ATOM 734 C CA . GLY A 1 95 ? -6.585 -1.123 1.465 1.00 91.69 95 GLY A CA 1
ATOM 735 C C . GLY A 1 95 ? -5.077 -1.205 1.587 1.00 91.69 95 GLY A C 1
ATOM 736 O O . GLY A 1 95 ? -4.347 -0.214 1.478 1.00 91.69 95 GLY A O 1
ATOM 737 N N . ILE A 1 96 ? -4.619 -2.425 1.839 1.00 91.50 96 ILE A N 1
ATOM 738 C CA . ILE A 1 96 ? -3.220 -2.755 2.086 1.00 91.50 96 ILE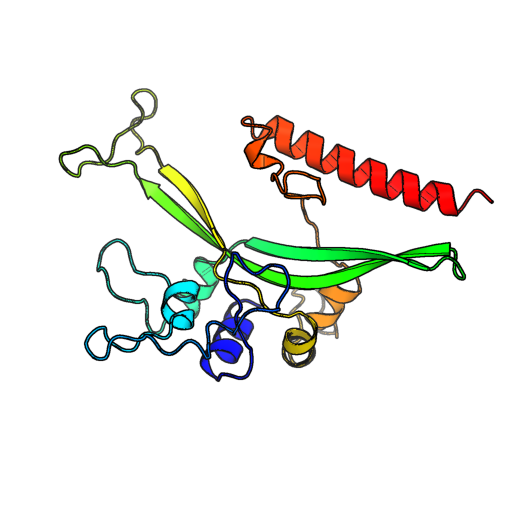 A CA 1
ATOM 739 C C . ILE A 1 96 ? -2.822 -3.904 1.167 1.00 91.50 96 ILE A C 1
ATOM 741 O O . ILE A 1 96 ? -3.541 -4.887 1.042 1.00 91.50 96 ILE A O 1
ATOM 745 N N . ALA A 1 97 ? -1.656 -3.797 0.545 1.00 88.69 97 ALA A N 1
ATOM 746 C CA . ALA A 1 97 ? -1.115 -4.814 -0.338 1.00 88.69 97 ALA A CA 1
ATOM 747 C C . ALA A 1 97 ? 0.309 -5.206 0.087 1.00 88.69 97 ALA A C 1
ATOM 749 O O . ALA A 1 97 ? 1.213 -4.358 0.089 1.00 88.69 97 ALA A O 1
ATOM 750 N N . PRO A 1 98 ? 0.548 -6.483 0.427 1.00 87.12 98 PRO A N 1
ATOM 751 C CA . PRO A 1 98 ? 1.892 -7.027 0.557 1.00 87.12 98 PRO A CA 1
ATOM 752 C C . PRO A 1 98 ? 2.644 -6.960 -0.776 1.00 87.12 98 PRO A C 1
ATOM 754 O O . PRO A 1 98 ? 2.137 -7.370 -1.824 1.00 87.12 98 PRO A O 1
ATOM 757 N N . VAL A 1 99 ? 3.873 -6.446 -0.733 1.00 84.06 99 VAL A N 1
ATOM 758 C CA . VAL A 1 99 ? 4.766 -6.371 -1.890 1.00 84.06 99 VAL A CA 1
ATOM 759 C C . VAL A 1 99 ? 5.913 -7.349 -1.695 1.00 84.06 99 VAL A C 1
ATOM 761 O O . VAL A 1 99 ? 6.684 -7.248 -0.734 1.00 84.06 99 VAL A O 1
ATOM 764 N N . ARG A 1 100 ? 6.028 -8.279 -2.638 1.00 78.19 100 ARG A N 1
ATOM 765 C CA . ARG A 1 100 ? 7.146 -9.205 -2.747 1.00 78.19 100 ARG A CA 1
ATOM 766 C C . ARG A 1 100 ? 8.277 -8.534 -3.508 1.00 78.19 100 ARG A C 1
ATOM 768 O O . ARG A 1 100 ? 8.050 -7.899 -4.540 1.00 78.19 100 ARG A O 1
ATOM 775 N N . ILE A 1 101 ? 9.493 -8.678 -2.997 1.00 72.00 101 ILE A N 1
ATOM 776 C CA . ILE A 1 101 ? 10.694 -8.250 -3.708 1.00 72.00 101 ILE A CA 1
ATOM 777 C C . ILE A 1 101 ? 11.380 -9.494 -4.254 1.00 72.00 101 ILE A C 1
ATOM 779 O O . ILE A 1 101 ? 11.950 -10.277 -3.498 1.00 72.00 101 ILE A O 1
ATOM 783 N N . ASP A 1 102 ? 11.317 -9.654 -5.570 1.00 66.25 102 ASP A N 1
ATOM 784 C CA . ASP A 1 102 ? 11.979 -10.731 -6.285 1.00 66.25 102 ASP A CA 1
ATOM 785 C C . ASP A 1 102 ? 13.260 -10.211 -6.920 1.00 66.25 102 ASP A C 1
ATOM 787 O O . ASP A 1 102 ? 13.265 -9.219 -7.650 1.00 66.25 102 ASP A O 1
ATOM 791 N N . VAL A 1 103 ? 14.362 -10.905 -6.657 1.00 62.97 103 VAL A N 1
ATOM 792 C CA . VAL A 1 103 ? 15.625 -10.646 -7.337 1.00 62.97 103 VAL A CA 1
ATOM 793 C C . VAL A 1 103 ? 15.701 -11.581 -8.533 1.00 62.97 103 VAL A C 1
ATOM 795 O O . VAL A 1 103 ? 15.853 -12.792 -8.364 1.00 62.97 103 VAL A O 1
ATOM 798 N N . LYS A 1 104 ? 15.589 -11.035 -9.747 1.00 59.59 104 LYS A N 1
ATOM 799 C CA . LYS A 1 104 ? 15.867 -11.794 -10.968 1.00 59.59 104 LYS A CA 1
ATOM 800 C C . LYS A 1 104 ? 17.282 -11.489 -11.422 1.00 59.59 104 LYS A C 1
ATOM 802 O O . LYS A 1 104 ? 17.617 -10.350 -11.732 1.00 59.59 104 LYS A O 1
ATOM 807 N N . THR A 1 105 ? 18.115 -12.519 -11.476 1.00 57.88 105 THR A N 1
ATOM 808 C CA . THR A 1 105 ? 19.391 -12.439 -12.183 1.00 57.88 105 THR A CA 1
ATOM 809 C C . THR A 1 105 ? 19.098 -12.472 -13.674 1.00 57.88 105 THR A C 1
ATOM 811 O O . THR A 1 105 ? 18.443 -13.406 -14.141 1.00 57.88 105 THR A O 1
ATOM 814 N N . GLN A 1 106 ? 19.553 -11.467 -14.420 1.00 54.16 106 GLN A N 1
ATOM 815 C CA . GLN A 1 106 ? 19.495 -11.525 -15.878 1.00 54.16 106 GLN A CA 1
ATOM 816 C C . GLN A 1 106 ? 20.264 -12.762 -16.342 1.00 54.16 106 GLN A C 1
ATOM 818 O O . GLN A 1 106 ? 21.392 -12.974 -15.905 1.00 54.16 106 GLN A O 1
ATOM 823 N N . VAL A 1 107 ? 19.645 -13.590 -17.179 1.00 59.16 107 VAL A N 1
ATOM 824 C CA . VAL A 1 107 ? 20.272 -14.769 -17.783 1.00 59.16 107 VAL A CA 1
ATOM 825 C C . VAL A 1 107 ? 20.442 -14.522 -19.277 1.00 59.16 107 VAL A C 1
ATOM 827 O O . VAL A 1 107 ? 19.586 -13.898 -19.903 1.00 59.16 107 VAL A O 1
ATOM 830 N N . ASP A 1 108 ? 21.565 -14.956 -19.840 1.00 58.75 108 ASP A N 1
ATOM 831 C CA . ASP A 1 108 ? 21.788 -14.945 -21.283 1.00 58.75 108 ASP A CA 1
ATOM 832 C C . ASP A 1 108 ? 20.876 -15.974 -21.988 1.00 58.75 108 ASP A C 1
ATOM 834 O O . ASP A 1 108 ? 20.206 -16.794 -21.352 1.00 58.75 108 ASP A O 1
ATOM 838 N N . ASN A 1 109 ? 20.865 -15.970 -23.327 1.00 59.31 109 ASN A N 1
ATOM 839 C CA . ASN A 1 109 ? 20.127 -16.956 -24.136 1.00 59.31 109 ASN A CA 1
ATOM 840 C C . ASN A 1 109 ? 20.575 -18.416 -23.900 1.00 59.31 109 ASN A C 1
ATOM 842 O O . ASN A 1 109 ? 19.951 -19.342 -24.417 1.00 59.31 109 ASN A O 1
ATOM 846 N N . ASN A 1 110 ? 21.647 -18.629 -23.138 1.00 62.69 110 ASN A N 1
ATOM 847 C CA . ASN A 1 110 ? 22.231 -19.920 -22.809 1.00 62.69 110 ASN A CA 1
ATOM 848 C C . ASN A 1 110 ? 22.004 -20.312 -21.333 1.00 62.69 110 ASN A C 1
ATOM 850 O O . ASN A 1 110 ? 22.473 -21.371 -20.919 1.00 62.69 110 ASN A O 1
ATOM 854 N N . GLY A 1 111 ? 21.255 -19.513 -20.562 1.00 59.66 111 GLY A N 1
ATOM 855 C CA . GLY A 1 111 ? 20.906 -19.783 -19.166 1.00 59.66 111 GLY A CA 1
ATOM 856 C C . GLY A 1 111 ? 21.979 -19.410 -18.136 1.00 59.66 111 GLY A C 1
ATOM 857 O O . GLY A 1 111 ? 21.805 -19.719 -16.958 1.00 59.66 111 GLY A O 1
ATOM 858 N N . ASN A 1 112 ? 23.068 -18.743 -18.530 1.00 66.88 112 ASN A N 1
ATOM 859 C CA . ASN A 1 112 ? 24.092 -18.266 -17.602 1.00 66.88 112 ASN A CA 1
ATOM 860 C C . ASN A 1 112 ? 23.756 -16.855 -17.100 1.00 66.88 112 ASN A C 1
ATOM 862 O O . ASN A 1 112 ? 23.314 -16.015 -17.884 1.00 66.88 112 ASN A O 1
ATOM 866 N N . PRO A 1 113 ? 23.988 -16.546 -15.814 1.00 59.78 113 PRO A N 1
ATOM 867 C CA . PRO A 1 113 ? 23.736 -15.215 -15.284 1.00 59.78 113 PRO A CA 1
ATOM 868 C C . PRO A 1 113 ? 24.666 -14.175 -15.930 1.00 59.78 113 PRO A C 1
ATOM 870 O O . PRO A 1 113 ? 25.890 -14.296 -15.870 1.00 59.78 113 PRO A O 1
ATOM 873 N N . VAL A 1 114 ? 24.084 -13.129 -16.519 1.00 59.41 114 VAL A N 1
ATOM 874 C CA . VAL A 1 114 ? 24.804 -11.984 -17.084 1.00 59.41 114 VAL A CA 1
ATOM 875 C C . VAL A 1 114 ? 25.441 -11.209 -15.931 1.00 59.41 114 VAL A C 1
ATOM 877 O O . VAL A 1 114 ? 24.751 -10.627 -15.091 1.00 59.41 114 VAL A O 1
ATOM 880 N N . ALA A 1 115 ? 26.770 -11.230 -15.864 1.00 57.03 115 ALA A N 1
ATOM 881 C CA . ALA A 1 115 ? 27.538 -10.458 -14.897 1.00 57.03 115 ALA A CA 1
ATOM 882 C C . ALA A 1 115 ? 27.800 -9.036 -15.415 1.00 57.03 115 ALA A C 1
ATOM 884 O O . ALA A 1 115 ? 28.101 -8.843 -16.592 1.00 57.03 115 ALA A O 1
ATOM 885 N N . ASP A 1 116 ? 27.719 -8.045 -14.527 1.00 54.81 116 ASP A N 1
ATOM 886 C CA . ASP A 1 116 ? 28.167 -6.680 -14.813 1.00 54.81 116 ASP A CA 1
ATOM 887 C C . ASP A 1 116 ? 29.683 -6.694 -15.114 1.00 54.81 116 ASP A C 1
ATOM 889 O O . ASP A 1 116 ? 30.455 -7.161 -14.263 1.00 54.81 116 ASP A O 1
ATOM 893 N N . PRO A 1 117 ? 30.136 -6.183 -16.279 1.00 56.34 117 PRO A N 1
ATOM 894 C CA . PRO A 1 117 ? 31.543 -6.204 -16.685 1.00 56.34 117 PRO A CA 1
ATOM 895 C C . PRO A 1 117 ? 32.480 -5.423 -15.750 1.00 56.34 117 PRO A C 1
ATOM 897 O O . PRO A 1 117 ? 33.693 -5.606 -15.823 1.00 56.34 117 PRO A O 1
ATOM 900 N N . THR A 1 118 ? 31.947 -4.579 -14.862 1.00 58.19 118 THR A N 1
ATOM 901 C CA . THR A 1 118 ? 32.745 -3.776 -13.918 1.00 58.19 118 THR A CA 1
ATOM 902 C C . THR A 1 118 ? 32.899 -4.452 -12.556 1.00 58.19 118 THR A C 1
ATOM 904 O O . THR A 1 118 ? 33.923 -4.300 -11.890 1.00 58.19 118 THR A O 1
ATOM 907 N N . THR A 1 119 ? 31.886 -5.212 -12.132 1.00 58.84 119 THR A N 1
ATOM 908 C CA . THR A 1 119 ? 31.760 -5.684 -10.742 1.00 58.84 119 THR A CA 1
ATOM 909 C C . THR A 1 119 ? 31.824 -7.212 -10.624 1.00 58.84 119 THR A C 1
ATOM 911 O O . THR A 1 119 ? 31.970 -7.736 -9.520 1.00 58.84 119 THR A O 1
ATOM 914 N N . GLY A 1 120 ? 31.699 -7.949 -11.738 1.00 52.81 120 GLY A N 1
ATOM 915 C CA . GLY A 1 120 ? 31.729 -9.419 -11.770 1.00 52.81 120 GLY A CA 1
ATOM 916 C C . GLY A 1 120 ? 30.562 -10.094 -11.036 1.00 52.81 120 GLY A C 1
ATOM 917 O O . GLY A 1 120 ? 30.550 -11.312 -10.872 1.00 52.81 120 GLY A O 1
ATOM 918 N N . LYS A 1 121 ? 29.582 -9.309 -10.576 1.00 53.50 121 LYS A N 1
ATOM 919 C CA . LYS A 1 121 ? 28.367 -9.778 -9.906 1.00 53.50 121 LYS A CA 1
ATOM 920 C C . LYS A 1 121 ? 27.237 -9.898 -10.929 1.00 53.50 121 LYS A C 1
ATOM 922 O O . LYS A 1 121 ? 27.179 -9.070 -11.841 1.00 53.50 121 LYS A O 1
ATOM 927 N N . PRO A 1 122 ? 26.340 -10.888 -10.787 1.00 55.38 122 PRO A N 1
ATOM 928 C CA . PRO A 1 122 ? 25.171 -10.998 -11.649 1.00 55.38 122 PRO A CA 1
ATOM 929 C C . PRO A 1 122 ? 24.329 -9.721 -11.560 1.00 55.38 122 PRO A C 1
ATOM 931 O O . PRO A 1 122 ? 24.092 -9.211 -10.462 1.00 55.38 122 PRO A O 1
ATOM 934 N N . LEU A 1 123 ? 23.886 -9.211 -12.712 1.00 53.03 123 LEU A N 1
ATOM 935 C CA . LEU A 1 123 ? 22.930 -8.110 -12.799 1.00 53.03 123 LEU A CA 1
ATOM 936 C C . LEU A 1 123 ? 21.603 -8.594 -12.212 1.00 53.03 123 LEU A C 1
ATOM 938 O O . LEU A 1 123 ? 20.843 -9.335 -12.836 1.00 53.03 123 LEU A O 1
ATOM 942 N N . ALA A 1 124 ? 21.387 -8.226 -10.958 1.00 53.94 124 ALA A N 1
ATOM 943 C CA . ALA A 1 124 ? 20.196 -8.517 -10.191 1.00 53.94 124 ALA A CA 1
ATOM 944 C C . ALA A 1 124 ? 19.210 -7.363 -10.381 1.00 53.94 124 ALA A C 1
ATOM 946 O O . ALA A 1 124 ? 19.386 -6.295 -9.793 1.00 53.94 124 ALA A O 1
ATOM 947 N N . ASP A 1 125 ? 18.185 -7.573 -11.203 1.00 55.75 125 ASP A N 1
ATOM 948 C CA . ASP A 1 125 ? 17.061 -6.648 -11.262 1.00 55.75 125 ASP A CA 1
ATOM 949 C C . ASP A 1 125 ? 16.097 -6.953 -10.110 1.00 55.75 125 ASP A C 1
ATOM 951 O O . ASP A 1 125 ? 15.790 -8.112 -9.809 1.00 55.75 125 ASP A O 1
ATOM 955 N N . THR A 1 126 ? 15.664 -5.898 -9.428 1.00 62.19 126 THR A N 1
ATOM 956 C CA . THR A 1 126 ? 14.795 -5.990 -8.257 1.00 62.19 126 THR A CA 1
ATOM 957 C C . THR A 1 126 ? 13.367 -5.716 -8.698 1.00 62.19 126 THR A C 1
ATOM 959 O O . THR A 1 126 ? 12.947 -4.565 -8.811 1.00 62.19 126 THR A O 1
ATOM 962 N N . LEU A 1 127 ? 12.603 -6.779 -8.925 1.00 63.97 127 LEU A N 1
ATOM 963 C CA . LEU A 1 127 ? 11.205 -6.685 -9.320 1.00 63.97 127 LEU A CA 1
ATOM 964 C C . LEU A 1 127 ? 10.323 -6.631 -8.077 1.00 63.97 127 LEU A C 1
ATOM 966 O O . LEU A 1 127 ? 10.407 -7.474 -7.184 1.00 63.97 127 LEU A O 1
ATOM 970 N N . ARG A 1 128 ? 9.466 -5.613 -8.019 1.00 70.31 128 ARG A N 1
ATOM 971 C CA . ARG A 1 128 ? 8.469 -5.454 -6.960 1.00 70.31 128 ARG A CA 1
ATOM 972 C C . ARG A 1 128 ? 7.140 -5.985 -7.467 1.00 70.31 128 ARG A C 1
ATOM 974 O O . ARG A 1 128 ? 6.468 -5.322 -8.254 1.00 70.31 128 ARG A O 1
ATOM 981 N N . THR A 1 129 ? 6.763 -7.167 -7.003 1.00 72.44 129 THR A N 1
ATOM 982 C CA . THR A 1 129 ? 5.500 -7.803 -7.372 1.00 72.44 129 THR A CA 1
ATOM 983 C C . THR A 1 129 ? 4.477 -7.538 -6.277 1.00 72.44 129 THR A C 1
ATOM 985 O O . THR A 1 129 ? 4.695 -7.865 -5.112 1.00 72.44 129 THR A O 1
ATOM 988 N N . VAL A 1 130 ? 3.355 -6.917 -6.638 1.00 76.44 130 VAL A N 1
ATOM 989 C CA . VAL A 1 130 ? 2.221 -6.741 -5.724 1.00 76.44 130 VAL A CA 1
ATOM 990 C C . VAL A 1 130 ? 1.403 -8.025 -5.740 1.00 76.44 130 VAL A C 1
ATOM 992 O O . VAL A 1 130 ? 0.912 -8.412 -6.798 1.00 76.44 130 VAL A O 1
ATOM 995 N N . SER A 1 131 ? 1.255 -8.676 -4.587 1.00 73.56 131 SER A N 1
ATOM 996 C CA . SER A 1 131 ? 0.522 -9.948 -4.498 1.00 73.56 131 SER A CA 1
ATOM 997 C C . SER A 1 131 ? -0.992 -9.797 -4.585 1.00 73.56 131 SER A C 1
ATOM 999 O O . SER A 1 131 ? -1.679 -10.746 -4.935 1.00 73.56 131 SER A O 1
ATOM 1001 N N . GLY A 1 132 ? -1.512 -8.609 -4.293 1.00 82.81 132 GLY A N 1
ATOM 1002 C CA . GLY A 1 132 ? -2.935 -8.298 -4.358 1.00 82.81 132 GLY A CA 1
ATOM 1003 C C . GLY A 1 132 ? -3.335 -7.317 -3.267 1.00 82.81 132 GLY A C 1
ATOM 1004 O O . GLY A 1 132 ? -2.545 -7.031 -2.362 1.00 82.81 132 GLY A O 1
ATOM 1005 N N . TRP A 1 133 ? -4.545 -6.782 -3.377 1.00 87.69 133 TRP A N 1
ATOM 1006 C CA . TRP A 1 133 ? -5.084 -5.820 -2.423 1.00 87.69 133 TRP A CA 1
ATOM 1007 C C . TRP A 1 133 ? -5.958 -6.506 -1.378 1.00 87.69 133 TRP A C 1
ATOM 1009 O O . TRP A 1 133 ? -6.753 -7.383 -1.694 1.00 87.69 133 TRP A O 1
ATOM 1019 N N . LEU A 1 134 ? -5.813 -6.090 -0.126 1.00 89.19 134 LEU A N 1
ATOM 1020 C CA . LEU A 1 134 ? -6.653 -6.499 0.994 1.00 89.19 134 LEU A CA 1
ATOM 1021 C C . LEU A 1 134 ? -7.496 -5.299 1.402 1.00 89.19 134 LEU A C 1
ATOM 1023 O O . LEU A 1 134 ? -6.949 -4.207 1.607 1.00 89.19 134 LEU A O 1
ATOM 1027 N N . TYR A 1 135 ? -8.806 -5.496 1.522 1.00 90.81 135 TYR A N 1
ATOM 1028 C CA . TYR A 1 135 ? -9.694 -4.437 1.978 1.00 90.81 135 TYR A CA 1
ATOM 1029 C C . TYR A 1 135 ? -9.436 -4.149 3.461 1.00 90.81 135 TYR A C 1
ATOM 1031 O O . TYR A 1 135 ? -9.339 -5.064 4.283 1.00 90.81 135 TYR A O 1
ATOM 1039 N N . PHE A 1 136 ? -9.237 -2.873 3.806 1.00 91.56 136 PHE A N 1
ATOM 1040 C CA . PHE A 1 136 ? -8.730 -2.529 5.133 1.00 91.56 136 PHE A CA 1
ATOM 1041 C C . PHE A 1 136 ? -9.754 -2.805 6.235 1.00 91.56 136 PHE A C 1
ATOM 1043 O O . PHE A 1 136 ? -9.361 -3.289 7.293 1.00 91.56 136 PHE A O 1
ATOM 1050 N N . ASP A 1 137 ? -11.046 -2.549 5.996 1.00 90.81 137 ASP A N 1
ATOM 1051 C CA . ASP A 1 137 ? -12.080 -2.740 7.021 1.00 90.81 137 ASP A CA 1
ATOM 1052 C C . ASP A 1 137 ? -12.167 -4.201 7.499 1.00 90.81 137 ASP A C 1
ATOM 1054 O O . ASP A 1 137 ? -12.297 -4.416 8.705 1.00 90.81 137 ASP A O 1
ATOM 1058 N N . ASP A 1 138 ? -12.018 -5.172 6.591 1.00 89.88 138 ASP A N 1
ATOM 1059 C CA . ASP A 1 138 ? -12.012 -6.609 6.911 1.00 89.88 138 ASP A CA 1
ATOM 1060 C C . ASP A 1 138 ? -10.725 -6.996 7.648 1.00 89.88 138 ASP A C 1
ATOM 1062 O O . ASP A 1 138 ? -10.731 -7.701 8.660 1.00 89.88 138 ASP A O 1
ATOM 1066 N N . LEU A 1 139 ? -9.594 -6.453 7.189 1.00 89.81 139 LEU A N 1
ATOM 1067 C CA . LEU A 1 139 ? -8.295 -6.685 7.806 1.00 89.81 139 LEU A CA 1
ATOM 1068 C C . LEU A 1 139 ? -8.240 -6.167 9.257 1.00 89.81 139 LEU A C 1
ATOM 1070 O O . LEU A 1 139 ? -7.565 -6.776 10.093 1.00 89.81 139 LEU A O 1
ATOM 1074 N N . ARG A 1 140 ? -8.956 -5.085 9.596 1.00 90.69 140 ARG A N 1
ATOM 1075 C CA . ARG A 1 140 ? -8.976 -4.539 10.966 1.00 90.69 140 ARG A CA 1
ATOM 1076 C C . ARG A 1 140 ? -9.431 -5.556 12.004 1.00 90.69 140 ARG A C 1
ATOM 1078 O O . ARG A 1 140 ? -8.844 -5.608 13.083 1.00 90.69 140 ARG A O 1
ATOM 1085 N N . GLU A 1 141 ? -10.440 -6.377 11.702 1.00 90.56 141 GLU A N 1
ATOM 1086 C CA . GLU A 1 141 ? -10.965 -7.344 12.676 1.00 90.56 141 GLU A CA 1
ATOM 1087 C C . GLU A 1 141 ? -9.882 -8.337 13.125 1.00 90.56 141 GLU A C 1
ATOM 1089 O O . GLU A 1 141 ? -9.817 -8.745 14.288 1.00 90.56 141 GLU A O 1
ATOM 1094 N N . ILE A 1 142 ? -8.981 -8.677 12.206 1.00 89.94 142 ILE A N 1
ATOM 1095 C CA . ILE A 1 142 ? -7.835 -9.540 12.465 1.00 89.94 142 ILE A CA 1
ATOM 1096 C C . ILE A 1 142 ? -6.740 -8.750 13.194 1.00 89.94 142 ILE A C 1
ATOM 1098 O O . ILE A 1 142 ? -6.212 -9.210 14.208 1.00 89.94 142 ILE A O 1
ATOM 1102 N N . LEU A 1 143 ? -6.403 -7.542 12.728 1.00 89.62 143 LEU A N 1
ATOM 1103 C CA . LEU A 1 143 ? -5.303 -6.745 13.288 1.00 89.62 143 LEU A CA 1
ATOM 1104 C C . LEU A 1 143 ? -5.542 -6.284 14.733 1.00 89.62 143 LEU A C 1
ATOM 1106 O O . LEU A 1 143 ? -4.580 -6.184 15.496 1.00 89.62 143 LEU A O 1
ATOM 1110 N N . VAL A 1 144 ? -6.792 -6.044 15.137 1.00 90.69 144 VAL A N 1
ATOM 1111 C CA . VAL A 1 144 ? -7.140 -5.674 16.522 1.00 90.69 144 VAL A CA 1
ATOM 1112 C C . VAL A 1 144 ? -6.835 -6.809 17.508 1.00 90.69 144 VAL A C 1
ATOM 1114 O O . VAL A 1 144 ? -6.458 -6.550 18.650 1.00 90.69 144 VAL A O 1
ATOM 1117 N N . LYS A 1 145 ? -6.949 -8.074 17.081 1.00 89.56 145 LYS A N 1
ATOM 1118 C CA . LYS A 1 145 ? -6.715 -9.254 17.938 1.00 89.56 145 LYS A CA 1
ATOM 1119 C C . LYS A 1 145 ? -5.228 -9.463 18.258 1.00 89.56 145 LYS A C 1
ATOM 1121 O O . LYS A 1 145 ? -4.897 -10.188 19.196 1.00 89.56 145 LYS A O 1
ATOM 1126 N N . HIS A 1 146 ? -4.328 -8.825 17.507 1.00 87.38 146 HIS A N 1
ATOM 1127 C CA . HIS A 1 146 ? -2.887 -9.012 17.633 1.00 87.38 146 HIS A CA 1
ATOM 1128 C C . HIS A 1 146 ? -2.179 -7.757 18.155 1.00 87.38 146 HIS A C 1
ATOM 1130 O O . HIS A 1 146 ? -2.178 -6.697 17.526 1.00 87.38 146 HIS A O 1
ATOM 1136 N N . LYS A 1 147 ? -1.500 -7.917 19.294 1.00 86.25 147 LYS A N 1
ATOM 1137 C CA . LYS A 1 147 ? -0.644 -6.889 19.895 1.00 86.25 147 LYS A CA 1
ATOM 1138 C C . LYS A 1 147 ? 0.717 -6.820 19.217 1.00 86.25 147 LYS A C 1
ATOM 1140 O O . LYS A 1 147 ? 1.266 -7.838 18.788 1.00 86.25 147 LYS A O 1
ATOM 1145 N N . ILE A 1 148 ? 1.282 -5.619 19.177 1.00 82.12 148 ILE A N 1
ATOM 1146 C CA . ILE A 1 148 ? 2.671 -5.412 18.777 1.00 82.12 148 ILE A CA 1
ATOM 1147 C C . ILE A 1 148 ? 3.557 -5.625 19.999 1.00 82.12 148 ILE A C 1
ATOM 1149 O O . ILE A 1 148 ? 3.397 -4.963 21.021 1.00 82.12 148 ILE A O 1
ATOM 1153 N N . ALA A 1 149 ? 4.513 -6.543 19.879 1.00 73.31 149 ALA A N 1
ATOM 1154 C CA . ALA A 1 149 ? 5.541 -6.719 20.891 1.00 73.31 149 ALA A CA 1
ATOM 1155 C C . ALA A 1 149 ? 6.504 -5.524 20.840 1.00 73.31 149 ALA A C 1
ATOM 1157 O O . ALA A 1 149 ? 7.238 -5.354 19.865 1.00 73.31 149 ALA A O 1
ATOM 1158 N N . ASN A 1 150 ? 6.506 -4.693 21.882 1.00 75.44 150 ASN A N 1
ATOM 1159 C CA . ASN A 1 150 ? 7.528 -3.672 22.062 1.00 75.44 150 ASN A CA 1
ATOM 1160 C C . ASN A 1 150 ? 8.615 -4.205 22.998 1.00 75.44 150 ASN A C 1
ATOM 1162 O O . ASN A 1 150 ? 8.394 -4.362 24.195 1.00 75.44 150 ASN A O 1
ATOM 1166 N N . ASN A 1 151 ? 9.815 -4.427 22.462 1.00 67.38 151 ASN A N 1
ATOM 1167 C CA . ASN A 1 151 ? 10.932 -4.969 23.238 1.00 67.38 151 ASN A CA 1
ATOM 1168 C C . ASN A 1 151 ? 11.422 -4.014 24.348 1.00 67.38 151 ASN A C 1
ATOM 1170 O O . ASN A 1 151 ? 12.161 -4.423 25.235 1.00 67.38 151 ASN A O 1
ATOM 1174 N N . GLN A 1 152 ? 11.032 -2.735 24.292 1.00 74.06 152 GLN A N 1
ATOM 1175 C CA . GLN A 1 152 ? 11.362 -1.728 25.305 1.00 74.06 152 GLN A CA 1
ATOM 1176 C C . GLN A 1 152 ? 10.238 -1.489 26.324 1.00 74.06 152 GLN A C 1
ATOM 1178 O O . GLN A 1 152 ? 10.463 -0.803 27.318 1.00 74.06 152 GLN A O 1
ATOM 1183 N N . ASN A 1 153 ? 9.028 -2.010 26.091 1.00 68.94 153 ASN A N 1
ATOM 1184 C CA . ASN A 1 153 ? 7.889 -1.807 26.982 1.00 68.94 153 ASN A CA 1
ATOM 1185 C C . ASN A 1 153 ? 6.912 -2.987 26.904 1.00 68.94 153 ASN A C 1
ATOM 1187 O O . ASN A 1 153 ? 6.064 -3.046 26.017 1.00 68.94 153 ASN A O 1
ATOM 1191 N N . ASP A 1 154 ? 6.993 -3.877 27.889 1.00 65.50 154 ASP A N 1
ATOM 1192 C CA . ASP A 1 154 ? 6.139 -5.066 28.012 1.00 65.50 154 ASP A CA 1
ATOM 1193 C C . ASP A 1 154 ? 4.655 -4.721 28.285 1.00 65.50 154 ASP A C 1
ATOM 1195 O O . ASP A 1 154 ? 3.756 -5.522 28.049 1.00 65.50 154 ASP A O 1
ATOM 1199 N N . ASN A 1 155 ? 4.364 -3.485 28.718 1.00 64.50 155 ASN A N 1
ATOM 1200 C CA . ASN A 1 155 ? 3.001 -3.002 28.963 1.00 64.50 155 ASN A CA 1
ATOM 1201 C C . ASN A 1 155 ? 2.434 -2.150 27.809 1.00 64.50 155 ASN A C 1
ATOM 1203 O O . ASN A 1 155 ? 1.430 -1.452 27.979 1.00 64.50 155 ASN A O 1
ATOM 1207 N N . SER A 1 156 ? 3.051 -2.145 26.622 1.00 68.19 156 SER A N 1
ATOM 1208 C CA . SER A 1 156 ? 2.444 -1.447 25.486 1.00 68.19 156 SER A CA 1
ATOM 1209 C C . SER A 1 156 ? 1.232 -2.231 24.974 1.00 68.19 156 SER A C 1
ATOM 1211 O O . SER A 1 156 ? 1.369 -3.237 24.286 1.00 68.19 156 SER A O 1
ATOM 1213 N N . GLY A 1 157 ? 0.026 -1.757 25.283 1.00 74.62 157 GLY A N 1
ATOM 1214 C CA . GLY A 1 157 ? -1.235 -2.325 24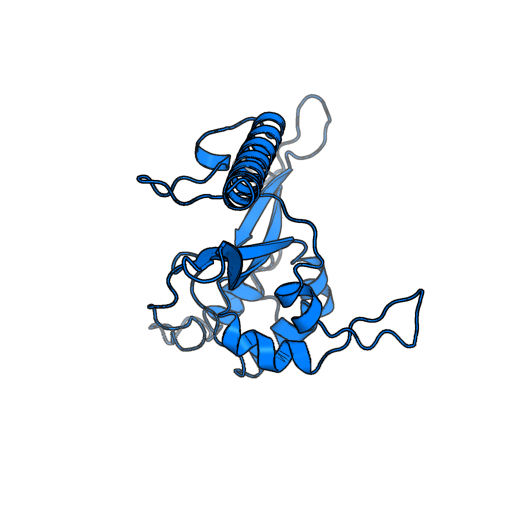.789 1.00 74.62 157 GLY A CA 1
ATOM 1215 C C . GLY A 1 157 ? -1.584 -1.955 23.343 1.00 74.62 157 GLY A C 1
ATOM 1216 O O . GLY A 1 157 ? -2.763 -1.948 23.016 1.00 74.62 157 GLY A O 1
ATOM 1217 N N . ILE A 1 158 ? -0.600 -1.593 22.514 1.00 85.12 158 ILE A N 1
ATOM 1218 C CA . ILE A 1 158 ? -0.826 -1.130 21.139 1.00 85.12 158 ILE A CA 1
ATOM 1219 C C . ILE A 1 158 ? -1.052 -2.342 20.231 1.00 85.12 158 ILE A C 1
ATOM 1221 O O . ILE A 1 158 ? -0.214 -3.249 20.164 1.00 85.12 158 ILE A O 1
ATOM 1225 N N . ASN A 1 159 ? -2.175 -2.342 19.517 1.00 89.38 159 ASN A N 1
ATOM 1226 C CA . ASN A 1 159 ? -2.497 -3.368 18.528 1.00 89.38 159 ASN A CA 1
ATOM 1227 C C . ASN A 1 159 ? -1.964 -2.990 17.140 1.00 89.38 159 ASN A C 1
ATOM 1229 O O . ASN A 1 159 ? -1.595 -1.841 16.891 1.00 89.38 159 ASN A O 1
ATOM 1233 N N . PHE A 1 160 ? -1.941 -3.945 16.204 1.00 89.19 160 PHE A N 1
ATOM 1234 C CA . PHE A 1 160 ? -1.574 -3.621 14.821 1.00 89.19 160 PHE A CA 1
ATOM 1235 C C . PHE A 1 160 ? -2.533 -2.610 14.184 1.00 89.19 160 PHE A C 1
ATOM 1237 O O . PHE A 1 160 ? -2.081 -1.749 13.438 1.00 89.19 160 PHE A O 1
ATOM 1244 N N . ASP A 1 161 ? -3.823 -2.673 14.511 1.00 91.44 161 ASP A N 1
ATOM 1245 C CA . ASP A 1 161 ? -4.822 -1.717 14.021 1.00 91.44 161 ASP A CA 1
ATOM 1246 C C . ASP A 1 161 ? -4.514 -0.271 14.453 1.00 91.44 161 ASP A C 1
ATOM 1248 O O . ASP A 1 161 ? -4.485 0.637 13.620 1.00 91.44 161 ASP A O 1
ATOM 1252 N N . ASP A 1 162 ? -4.145 -0.069 15.725 1.00 90.25 162 ASP A N 1
ATOM 1253 C CA . ASP A 1 162 ? -3.782 1.251 16.259 1.00 90.25 162 ASP A CA 1
ATOM 1254 C C . ASP A 1 162 ? -2.628 1.897 15.482 1.00 90.25 162 ASP A C 1
ATOM 1256 O O . ASP A 1 162 ? -2.596 3.119 15.329 1.00 90.25 162 ASP A O 1
ATOM 1260 N N . VAL A 1 163 ? -1.675 1.100 14.984 1.00 89.88 163 VAL A N 1
ATOM 1261 C CA . VAL A 1 163 ? -0.546 1.615 14.195 1.00 89.88 163 VAL A CA 1
ATOM 1262 C C . VAL A 1 163 ? -1.004 2.201 12.869 1.00 89.88 163 VAL A C 1
ATOM 1264 O O . VAL A 1 163 ? -0.474 3.231 12.456 1.00 89.88 163 VAL A O 1
ATOM 1267 N N . PHE A 1 164 ? -1.995 1.596 12.219 1.00 91.00 164 PHE A N 1
ATOM 1268 C CA . PHE A 1 164 ? -2.525 2.105 10.958 1.00 91.00 164 PHE A CA 1
ATOM 1269 C C . PHE A 1 164 ? -3.439 3.305 11.179 1.00 91.00 164 PHE A C 1
ATOM 1271 O O . PHE A 1 164 ? -3.234 4.339 10.549 1.00 91.00 164 PHE A O 1
ATOM 1278 N N . VAL A 1 165 ? -4.372 3.207 12.129 1.00 89.06 165 VAL A N 1
ATOM 1279 C CA . VAL A 1 165 ? -5.333 4.280 12.428 1.00 89.06 165 VAL A CA 1
ATOM 1280 C C . VAL A 1 165 ? -4.630 5.549 12.913 1.00 89.06 165 VAL A C 1
ATOM 1282 O O . VAL A 1 165 ? -4.972 6.648 12.491 1.00 89.06 165 VAL A O 1
ATOM 1285 N N . ARG A 1 166 ? -3.608 5.419 13.768 1.00 88.81 166 ARG A N 1
ATOM 1286 C CA . ARG A 1 166 ? -2.824 6.565 14.267 1.00 88.81 166 ARG A CA 1
ATOM 1287 C C . ARG A 1 166 ? -1.642 6.923 13.372 1.00 88.81 166 ARG A C 1
ATOM 1289 O O . ARG A 1 166 ? -0.858 7.798 13.732 1.00 88.81 166 ARG A O 1
ATOM 1296 N N . ARG A 1 167 ? -1.481 6.227 12.244 1.00 90.00 167 ARG A N 1
ATOM 1297 C CA . ARG A 1 167 ? -0.393 6.431 11.284 1.00 90.00 167 ARG A CA 1
ATOM 1298 C C . ARG A 1 167 ? 1.002 6.391 11.922 1.00 90.00 167 ARG A C 1
ATOM 1300 O O . ARG A 1 167 ? 1.882 7.184 11.594 1.00 90.00 167 ARG A O 1
ATOM 1307 N N . LEU A 1 168 ? 1.221 5.445 12.835 1.00 88.38 168 LEU A N 1
ATOM 1308 C CA . LEU A 1 168 ? 2.498 5.218 13.523 1.00 88.38 168 LEU A CA 1
ATOM 1309 C C . LEU A 1 168 ? 3.488 4.456 12.629 1.00 88.38 168 LEU A C 1
ATOM 1311 O O . LEU A 1 168 ? 4.067 3.446 13.027 1.00 88.38 168 LEU A O 1
ATOM 1315 N N . PHE A 1 169 ? 3.665 4.924 11.396 1.00 89.88 169 PHE A N 1
ATOM 1316 C CA . PHE A 1 169 ? 4.567 4.334 10.419 1.00 89.88 169 PHE A CA 1
ATOM 1317 C C . PHE A 1 169 ? 5.189 5.406 9.526 1.00 89.88 169 PHE A C 1
ATOM 1319 O O . PHE A 1 169 ? 4.629 6.478 9.299 1.00 89.88 169 PHE A O 1
ATOM 1326 N N . PHE A 1 170 ? 6.361 5.092 8.982 1.00 89.94 170 PHE A N 1
ATOM 1327 C CA . PHE A 1 170 ? 7.001 5.900 7.954 1.00 89.94 170 PHE A CA 1
ATOM 1328 C C . PHE A 1 170 ? 6.717 5.290 6.584 1.00 89.94 170 PHE A C 1
ATOM 1330 O O . PHE A 1 170 ? 6.873 4.084 6.392 1.00 89.94 170 PHE A O 1
ATOM 1337 N N . SER A 1 171 ? 6.311 6.121 5.628 1.00 90.44 171 SER A N 1
ATOM 1338 C CA . SER A 1 171 ? 6.025 5.707 4.255 1.00 90.44 171 SER A CA 1
ATOM 1339 C C . SER A 1 171 ? 6.590 6.701 3.244 1.00 90.44 171 SER A C 1
ATOM 1341 O O . SER A 1 171 ? 6.815 7.876 3.548 1.00 90.44 171 SER A O 1
ATOM 1343 N N . ASN A 1 172 ? 6.811 6.199 2.030 1.00 91.62 172 ASN A N 1
ATOM 1344 C CA . ASN A 1 172 ? 7.168 6.991 0.860 1.00 91.62 172 ASN A CA 1
ATOM 1345 C C . ASN A 1 172 ? 6.029 6.910 -0.154 1.00 91.62 172 ASN A C 1
ATOM 1347 O O . ASN A 1 172 ? 5.505 5.82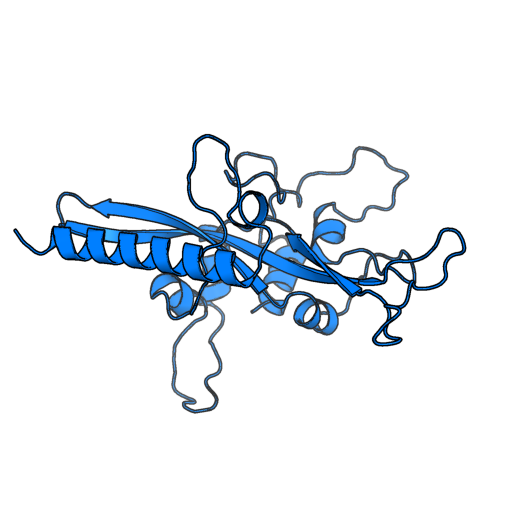5 -0.422 1.00 91.62 172 ASN A O 1
ATOM 1351 N N . ILE A 1 173 ? 5.664 8.054 -0.727 1.00 91.62 173 ILE A N 1
ATOM 1352 C CA . ILE A 1 173 ? 4.614 8.138 -1.742 1.00 91.62 173 ILE A CA 1
ATOM 1353 C C . ILE A 1 173 ? 5.164 7.550 -3.045 1.00 91.62 173 ILE A C 1
ATOM 1355 O O . ILE A 1 173 ? 6.246 7.918 -3.488 1.00 91.62 173 ILE A O 1
ATOM 1359 N N . THR A 1 174 ? 4.433 6.608 -3.643 1.00 89.62 174 THR A N 1
ATOM 1360 C CA . THR A 1 174 ? 4.841 5.930 -4.894 1.00 89.62 174 THR A CA 1
ATOM 1361 C C . THR A 1 174 ? 3.932 6.255 -6.076 1.00 89.62 174 THR A C 1
ATOM 1363 O O . THR A 1 174 ? 4.367 6.210 -7.227 1.00 89.62 174 THR A O 1
ATOM 1366 N N . LYS A 1 175 ? 2.678 6.606 -5.792 1.00 90.75 175 LYS A N 1
ATOM 1367 C CA . LYS A 1 175 ? 1.636 6.952 -6.755 1.00 90.75 175 LYS A CA 1
ATOM 1368 C C . LYS A 1 175 ? 0.755 8.027 -6.120 1.00 90.75 175 LYS A C 1
ATOM 1370 O O . LYS A 1 175 ? 0.536 8.004 -4.911 1.00 90.75 175 LYS A O 1
ATOM 1375 N N . VAL A 1 176 ? 0.278 8.955 -6.938 1.00 91.19 176 VAL A N 1
ATOM 1376 C CA . VAL A 1 176 ? -0.723 9.966 -6.581 1.00 91.19 176 VAL A CA 1
ATOM 1377 C C . VAL A 1 176 ? -1.802 9.952 -7.655 1.00 91.19 176 VAL A C 1
ATOM 1379 O O . VAL A 1 176 ? -1.519 9.584 -8.799 1.00 91.19 176 VAL A O 1
ATOM 1382 N N . SER A 1 177 ? -3.023 10.348 -7.296 1.00 89.94 177 SER A N 1
ATOM 1383 C CA . SER A 1 177 ? -4.115 10.479 -8.260 1.00 89.94 177 SER A CA 1
ATOM 1384 C C . SER A 1 177 ? -3.717 11.428 -9.393 1.00 89.94 177 SER A C 1
ATOM 1386 O O . SER A 1 177 ? -3.317 12.570 -9.153 1.00 89.94 177 SER A O 1
ATOM 1388 N N . ASN A 1 178 ? -3.775 10.933 -10.627 1.00 89.25 178 ASN A N 1
ATOM 1389 C CA . ASN A 1 178 ? -3.457 11.694 -11.825 1.00 89.25 178 ASN A CA 1
ATOM 1390 C C . ASN A 1 178 ? -4.280 11.196 -13.019 1.00 89.25 178 ASN A C 1
ATOM 1392 O O . ASN A 1 178 ? -4.763 10.070 -13.028 1.00 89.25 178 ASN A O 1
ATOM 1396 N N . SER A 1 179 ? -4.415 12.044 -14.041 1.00 88.62 179 SER A N 1
ATOM 1397 C CA . SER A 1 179 ? -5.256 11.772 -15.218 1.00 88.62 179 SER A CA 1
ATOM 1398 C C . SER A 1 179 ? -4.828 10.536 -16.025 1.00 88.62 179 SER A C 1
ATOM 1400 O O . SER A 1 179 ? -5.658 9.891 -16.656 1.00 88.62 179 SER A O 1
ATOM 1402 N N . ALA A 1 180 ? -3.535 10.205 -16.017 1.00 86.62 180 ALA A N 1
ATOM 1403 C CA . ALA A 1 180 ? -2.966 9.113 -16.805 1.00 86.62 180 ALA A CA 1
ATOM 1404 C C . ALA A 1 180 ? -2.727 7.829 -15.986 1.00 86.62 180 ALA A C 1
ATOM 1406 O O . ALA A 1 180 ? -2.150 6.884 -16.507 1.00 86.62 180 ALA A O 1
ATOM 1407 N N . ASP A 1 181 ? -3.121 7.814 -14.710 1.00 85.81 181 ASP A N 1
ATOM 1408 C CA . ASP A 1 181 ? -2.844 6.766 -13.719 1.00 85.81 181 ASP A CA 1
ATOM 1409 C C . ASP A 1 181 ? -1.363 6.340 -13.571 1.00 85.81 181 ASP A C 1
ATOM 1411 O O . ASP A 1 181 ? -1.037 5.275 -13.046 1.00 85.81 181 ASP A O 1
ATOM 1415 N N . ASN A 1 182 ? -0.431 7.201 -13.984 1.00 87.06 182 ASN A N 1
ATOM 1416 C CA . ASN A 1 182 ? 0.999 6.897 -13.964 1.00 87.06 182 ASN A CA 1
ATOM 1417 C C . ASN A 1 182 ? 1.549 6.866 -12.535 1.00 87.06 182 ASN A C 1
ATOM 1419 O O . ASN A 1 182 ? 1.184 7.683 -11.684 1.00 87.06 182 ASN A O 1
ATOM 1423 N N . ARG A 1 183 ? 2.504 5.979 -12.263 1.00 86.44 183 ARG A N 1
ATOM 1424 C CA . ARG A 1 183 ? 3.270 6.009 -11.013 1.00 86.44 183 ARG A CA 1
ATOM 1425 C C . ARG A 1 183 ? 4.447 6.967 -11.131 1.00 86.44 183 ARG A C 1
ATOM 1427 O O . ARG A 1 183 ? 4.910 7.289 -12.222 1.00 86.44 183 ARG A O 1
ATOM 1434 N N . ILE A 1 184 ? 5.001 7.375 -9.988 1.00 87.00 184 ILE A N 1
ATOM 1435 C CA . ILE A 1 184 ? 6.212 8.214 -9.963 1.00 87.00 184 ILE A CA 1
ATOM 1436 C C . ILE A 1 184 ? 7.382 7.480 -10.646 1.00 87.00 184 ILE A C 1
ATOM 1438 O O . ILE A 1 184 ? 8.227 8.105 -11.281 1.00 87.00 184 ILE A O 1
ATOM 1442 N N . GLU A 1 185 ? 7.405 6.145 -10.559 1.00 85.62 185 GLU A N 1
ATOM 1443 C CA . GLU A 1 185 ? 8.394 5.299 -11.235 1.00 85.62 185 GLU A CA 1
ATOM 1444 C C . GLU A 1 185 ? 8.279 5.266 -12.761 1.00 85.62 185 GLU A C 1
ATOM 1446 O O . GLU A 1 185 ? 9.300 5.100 -13.421 1.00 85.62 185 GLU A O 1
ATOM 1451 N N . ASP A 1 186 ? 7.087 5.498 -13.312 1.00 85.88 186 ASP A N 1
ATOM 1452 C CA . ASP A 1 186 ? 6.867 5.496 -14.762 1.00 85.88 186 ASP A CA 1
ATOM 1453 C C . ASP A 1 186 ? 7.306 6.825 -15.398 1.00 85.88 186 ASP A C 1
ATOM 1455 O O . ASP A 1 186 ? 7.677 6.879 -16.569 1.00 85.88 186 ASP A O 1
ATOM 1459 N N . VAL A 1 187 ? 7.284 7.910 -14.615 1.00 84.62 187 VAL A N 1
ATOM 1460 C CA . VAL A 1 187 ? 7.652 9.262 -15.064 1.00 84.62 187 VAL A CA 1
ATOM 1461 C C . VAL A 1 187 ? 9.139 9.552 -14.844 1.00 84.62 187 VAL A C 1
ATOM 1463 O O . VAL A 1 187 ? 9.764 10.238 -15.652 1.00 84.62 187 VAL A O 1
ATOM 1466 N N . LEU A 1 188 ? 9.722 9.048 -13.752 1.00 85.94 188 LEU A N 1
ATOM 1467 C CA . LEU A 1 188 ? 11.099 9.338 -13.348 1.00 85.94 188 LEU A CA 1
ATOM 1468 C C . LEU A 1 188 ? 11.929 8.054 -13.252 1.00 85.94 188 LEU A C 1
ATOM 1470 O O . LEU A 1 188 ? 11.743 7.242 -12.348 1.00 85.94 188 LEU A O 1
ATOM 1474 N N . PHE A 1 189 ? 12.925 7.918 -14.128 1.00 82.75 189 PHE A N 1
ATOM 1475 C CA . PHE A 1 189 ? 13.817 6.753 -14.144 1.00 82.75 189 PHE A CA 1
ATOM 1476 C C . PHE A 1 189 ? 14.784 6.727 -12.943 1.00 82.75 189 PHE A C 1
ATOM 1478 O O . PHE A 1 189 ? 15.023 5.687 -12.322 1.00 82.75 189 PHE A O 1
ATOM 1485 N N . ASN A 1 190 ? 15.327 7.889 -12.569 1.00 87.44 190 ASN A N 1
ATOM 1486 C CA . ASN A 1 190 ? 16.343 7.993 -11.523 1.00 87.44 190 ASN A CA 1
ATOM 1487 C C . ASN A 1 190 ? 15.754 7.745 -10.119 1.00 87.44 190 ASN A C 1
ATOM 1489 O O . ASN A 1 190 ? 14.830 8.447 -9.704 1.00 87.44 190 ASN A O 1
ATOM 1493 N N . PRO A 1 191 ? 16.316 6.823 -9.309 1.00 84.12 191 PRO A N 1
ATOM 1494 C CA . PRO A 1 191 ? 15.845 6.560 -7.944 1.00 84.12 191 PRO A CA 1
ATOM 1495 C C . PRO A 1 191 ? 15.868 7.777 -7.011 1.00 84.12 191 PRO A C 1
ATOM 1497 O O . PRO A 1 191 ? 14.964 7.946 -6.197 1.00 84.12 191 PRO A O 1
ATOM 1500 N N . LYS A 1 192 ? 16.891 8.630 -7.135 1.00 89.25 192 LYS A N 1
ATOM 1501 C CA . LYS A 1 192 ? 17.037 9.836 -6.309 1.00 89.25 192 LYS A CA 1
ATOM 1502 C C . LYS A 1 192 ? 15.927 10.848 -6.590 1.00 89.25 192 LYS A C 1
ATOM 1504 O O . LYS A 1 192 ? 15.339 11.386 -5.65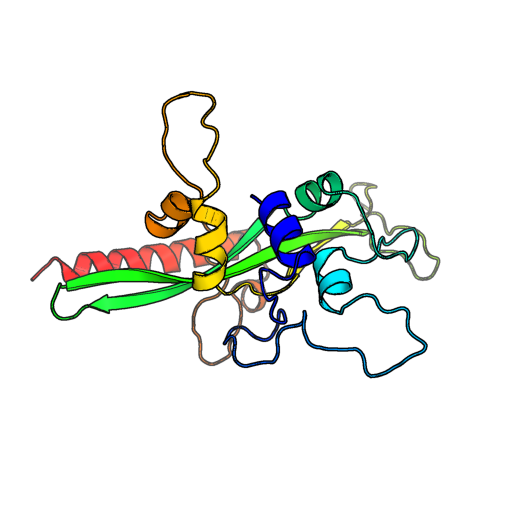7 1.00 89.25 192 LYS A O 1
ATOM 1509 N N . ASP A 1 193 ? 15.626 11.063 -7.866 1.00 90.44 193 ASP A N 1
ATOM 1510 C CA . ASP A 1 193 ? 14.626 12.043 -8.289 1.00 90.44 193 ASP A CA 1
ATOM 1511 C C . ASP A 1 193 ? 13.218 11.591 -7.875 1.00 90.44 193 ASP A C 1
ATOM 1513 O O . ASP A 1 193 ? 12.417 12.409 -7.431 1.00 90.44 193 ASP A O 1
ATOM 1517 N N . ARG A 1 194 ? 12.949 10.275 -7.889 1.00 89.75 194 ARG A N 1
ATOM 1518 C CA . ARG A 1 194 ? 11.701 9.698 -7.355 1.00 89.75 194 ARG A CA 1
ATOM 1519 C C . ARG A 1 194 ? 11.485 10.012 -5.875 1.00 89.75 194 ARG A C 1
ATOM 1521 O O . ARG A 1 194 ? 10.365 10.319 -5.476 1.00 89.75 194 ARG A O 1
ATOM 1528 N N . LEU A 1 195 ? 12.539 9.931 -5.061 1.00 90.38 195 LEU A N 1
ATOM 1529 C CA . LEU A 1 195 ? 12.446 10.240 -3.632 1.00 90.38 195 LEU A CA 1
ATOM 1530 C C . LEU A 1 195 ? 12.182 11.731 -3.401 1.00 90.38 195 LEU A C 1
ATOM 1532 O O . LEU A 1 195 ? 11.318 12.080 -2.600 1.00 90.38 195 LEU A O 1
ATOM 1536 N N . LEU A 1 196 ? 12.881 12.599 -4.136 1.00 93.06 196 LEU A N 1
ATOM 1537 C CA . LEU A 1 196 ? 12.679 14.043 -4.041 1.00 93.06 196 LEU A CA 1
ATOM 1538 C C . LEU A 1 196 ? 11.254 14.442 -4.449 1.00 93.06 196 LEU A C 1
ATOM 1540 O O . LEU A 1 196 ? 10.644 15.293 -3.804 1.00 93.06 196 LEU A O 1
ATOM 1544 N N . GLU A 1 197 ? 10.704 13.800 -5.480 1.00 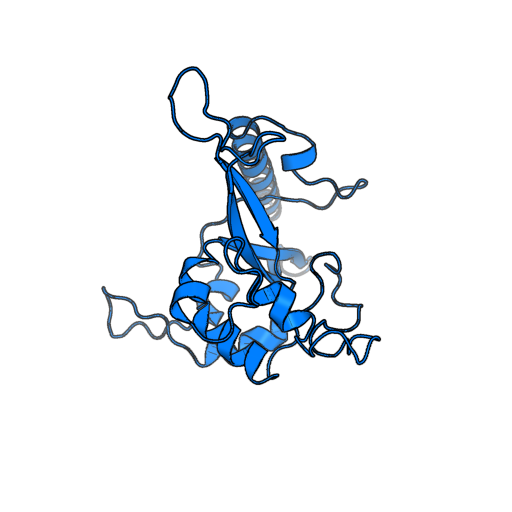92.19 197 GLU A N 1
ATOM 1545 C CA . GLU A 1 197 ? 9.323 14.030 -5.900 1.00 92.19 197 GLU A CA 1
ATOM 1546 C C . GLU A 1 197 ? 8.316 13.553 -4.843 1.00 92.19 197 GLU A C 1
ATOM 1548 O O . GLU A 1 197 ? 7.369 14.272 -4.523 1.00 92.19 197 GLU A O 1
ATOM 1553 N N . ALA A 1 198 ? 8.549 12.393 -4.223 1.00 92.50 198 ALA A N 1
ATOM 1554 C CA . ALA A 1 198 ? 7.723 11.916 -3.114 1.00 92.50 198 ALA A CA 1
ATOM 1555 C C . ALA A 1 198 ? 7.742 12.887 -1.915 1.00 92.50 198 ALA A C 1
ATOM 1557 O O . ALA A 1 198 ? 6.695 13.164 -1.324 1.00 92.50 198 ALA A O 1
ATOM 1558 N N . GLU A 1 199 ? 8.907 13.447 -1.573 1.00 93.00 199 GLU A N 1
ATOM 1559 C CA . GLU A 1 199 ? 9.034 14.476 -0.533 1.00 93.00 199 GLU A CA 1
ATOM 1560 C C . GLU A 1 199 ? 8.335 15.785 -0.915 1.00 93.00 199 GLU A C 1
ATOM 1562 O O . GLU A 1 199 ? 7.699 16.411 -0.064 1.00 93.00 199 GLU A O 1
ATOM 1567 N N . ARG A 1 200 ? 8.413 16.193 -2.188 1.00 94.31 200 ARG A N 1
ATOM 1568 C CA . ARG A 1 200 ? 7.718 17.379 -2.704 1.00 94.31 200 ARG A CA 1
ATOM 1569 C C . ARG A 1 200 ? 6.206 17.248 -2.540 1.00 94.31 200 ARG A C 1
ATOM 1571 O O . ARG A 1 200 ? 5.578 18.177 -2.038 1.00 94.31 200 ARG A O 1
ATOM 1578 N N . ILE A 1 201 ? 5.636 16.099 -2.909 1.00 93.25 201 ILE A N 1
ATOM 1579 C CA . ILE A 1 201 ? 4.202 15.814 -2.749 1.00 93.25 201 ILE A CA 1
ATOM 1580 C C . ILE A 1 201 ? 3.824 15.822 -1.264 1.00 93.25 201 ILE A C 1
ATOM 1582 O O . ILE A 1 201 ? 2.855 16.471 -0.880 1.00 93.25 201 ILE A O 1
ATOM 1586 N N . LYS A 1 202 ? 4.621 15.167 -0.410 1.00 91.69 202 LYS A N 1
ATOM 1587 C CA . LYS A 1 202 ? 4.378 15.144 1.039 1.00 91.69 202 LYS A CA 1
ATOM 1588 C C . LYS A 1 202 ? 4.383 16.548 1.650 1.00 91.69 202 LYS A C 1
ATOM 1590 O O . LYS A 1 202 ? 3.528 16.846 2.478 1.00 91.69 202 LYS A O 1
ATOM 1595 N N . ARG A 1 203 ? 5.319 17.409 1.234 1.00 93.50 203 ARG A N 1
ATOM 1596 C CA . ARG A 1 203 ? 5.369 18.811 1.668 1.00 93.50 203 ARG A CA 1
ATOM 1597 C C . ARG A 1 203 ? 4.135 19.578 1.195 1.00 93.50 203 ARG A C 1
ATOM 1599 O O . ARG A 1 203 ? 3.498 20.214 2.016 1.00 93.50 203 ARG A O 1
ATOM 1606 N N . ALA A 1 204 ? 3.741 19.436 -0.071 1.00 92.88 204 ALA A N 1
ATOM 1607 C CA . ALA A 1 204 ? 2.550 20.102 -0.601 1.00 92.88 204 ALA A CA 1
ATOM 1608 C C . ALA A 1 204 ? 1.261 19.727 0.159 1.00 92.88 204 ALA A C 1
ATOM 1610 O O . ALA A 1 204 ? 0.402 20.578 0.367 1.00 92.88 204 ALA A O 1
ATOM 1611 N N . MET A 1 205 ? 1.132 18.473 0.605 1.00 89.88 205 MET A N 1
ATOM 1612 C CA . MET A 1 205 ? 0.005 18.040 1.442 1.00 89.88 205 MET A CA 1
ATOM 1613 C C . MET A 1 205 ? 0.037 18.673 2.839 1.00 89.88 205 MET A C 1
ATOM 1615 O O . MET A 1 205 ? -1.006 19.081 3.338 1.00 89.88 205 MET A O 1
ATOM 1619 N N . ALA A 1 206 ? 1.219 18.782 3.452 1.00 89.00 206 ALA A N 1
ATOM 1620 C CA . ALA A 1 206 ? 1.383 19.439 4.748 1.00 89.00 206 ALA A CA 1
ATOM 1621 C C . ALA A 1 206 ? 1.136 20.955 4.665 1.00 89.00 206 ALA A C 1
ATOM 1623 O O . ALA A 1 206 ? 0.499 21.518 5.548 1.00 89.00 206 ALA A O 1
ATOM 1624 N N . ASP A 1 207 ? 1.584 21.602 3.586 1.00 91.38 207 ASP A N 1
ATOM 1625 C CA . ASP A 1 207 ? 1.331 23.023 3.332 1.00 91.38 207 ASP A CA 1
ATOM 1626 C C . ASP A 1 207 ? -0.172 23.278 3.123 1.00 91.38 207 ASP A C 1
ATOM 1628 O O . ASP A 1 207 ? -0.713 24.260 3.630 1.00 91.38 207 ASP A O 1
ATOM 1632 N N . PHE A 1 208 ? -0.865 22.374 2.416 1.00 88.69 208 PHE A N 1
ATOM 1633 C CA . PHE A 1 208 ? -2.322 22.420 2.274 1.00 88.69 208 PHE A CA 1
ATOM 1634 C C . PHE A 1 208 ? -3.019 22.290 3.629 1.00 88.69 208 PHE A C 1
ATOM 1636 O O . PHE A 1 208 ? -3.898 23.091 3.931 1.00 88.69 208 PHE A O 1
ATOM 1643 N N . GLU A 1 209 ? -2.602 21.327 4.456 1.00 85.94 209 GLU A N 1
ATOM 1644 C CA . GLU A 1 209 ? -3.127 21.162 5.810 1.00 85.94 209 GLU A CA 1
ATOM 1645 C C . GLU A 1 209 ? -2.905 22.429 6.638 1.00 85.94 209 GLU A C 1
ATOM 1647 O O . GLU A 1 209 ? -3.867 22.953 7.183 1.00 85.94 209 GLU A O 1
ATOM 1652 N N . GLN A 1 210 ? -1.686 22.979 6.670 1.00 86.44 210 GLN A N 1
ATOM 1653 C CA . GLN A 1 210 ? -1.366 24.207 7.402 1.00 86.44 210 GLN A CA 1
ATOM 1654 C C . GLN A 1 210 ? -2.208 25.402 6.932 1.00 86.44 210 GLN A C 1
ATOM 1656 O O . GLN A 1 210 ? -2.696 26.165 7.764 1.00 86.44 210 GLN A O 1
ATOM 1661 N N . GLY A 1 211 ? -2.428 25.544 5.622 1.00 84.69 211 GLY A N 1
ATOM 1662 C CA . GLY A 1 211 ? -3.268 26.603 5.060 1.00 84.69 211 GLY A CA 1
ATOM 1663 C C . GLY A 1 211 ? -4.732 26.548 5.514 1.00 84.69 211 GLY A C 1
ATOM 1664 O O . GLY A 1 211 ? -5.404 27.578 5.506 1.00 84.69 211 GLY A O 1
ATOM 1665 N N . LEU A 1 212 ? -5.228 25.386 5.958 1.00 80.62 212 LEU A N 1
ATOM 1666 C CA . LEU A 1 212 ? -6.568 25.257 6.544 1.00 80.62 212 LEU A CA 1
ATOM 1667 C C . LEU A 1 212 ? -6.657 25.835 7.966 1.00 80.62 212 LEU A C 1
ATOM 1669 O O . LEU A 1 212 ? -7.757 26.147 8.413 1.00 80.62 212 LEU A O 1
ATOM 1673 N N . TRP A 1 213 ? -5.527 26.001 8.664 1.00 73.50 213 TRP A N 1
ATOM 1674 C CA . TRP A 1 213 ? -5.482 26.554 10.024 1.00 73.50 213 TRP A CA 1
ATOM 1675 C C . TRP A 1 213 ? -5.369 28.085 10.066 1.00 73.50 213 TRP A C 1
ATOM 1677 O O . TRP A 1 213 ? -5.605 28.670 11.119 1.00 73.50 213 TRP A O 1
ATOM 1687 N N . GLU A 1 214 ? -4.998 28.750 8.967 1.00 63.84 214 GLU A N 1
ATOM 1688 C CA . GLU A 1 214 ? -4.748 30.205 8.939 1.00 63.84 214 GLU A CA 1
ATOM 1689 C C . GLU A 1 214 ? -6.015 31.088 8.798 1.00 63.84 214 GLU A C 1
ATOM 1691 O O . GLU A 1 214 ? -5.917 32.228 8.343 1.00 63.84 214 GLU A O 1
ATOM 1696 N N . TYR A 1 215 ? -7.198 30.620 9.218 1.00 55.16 215 TYR A N 1
ATOM 1697 C CA . TYR A 1 215 ? -8.467 31.365 9.107 1.00 55.16 215 TYR A CA 1
ATOM 1698 C C . TYR A 1 215 ? -9.272 31.452 10.406 1.00 55.16 215 TYR A C 1
ATOM 1700 O O . TYR A 1 215 ? -9.334 30.450 11.152 1.00 55.16 215 TYR A O 1
#

Sequence (215 aa):
MMGIIYNAVSNGELDLYASEDEDFKGEPLSQKKGSDPNVTNSSAADTAFLGVNPGTNEVNRANNEFFAASFTTLRIKEDWIMDIRRGIFEPRIVGIAPVRIDVKTQVDNNGNPVADPTTGKPLADTLRTVSGWLYFDDLREILVKHKIANNQNDNSGINFDDVFVRRLFFSNITKVSNSADNRIEDVLFNPKDRLLEAERIKRAMADFEQGLWEY

Secondary structure (DSSP, 8-state):
-HHHHHHHHHTTSS-EE-TT-TTS-SPPTTT---S-TTS----HHHHHHH-B-TTT--B--S-HHHHHHHEEEEEEEEEEEEETTTTEEEEEEEEEEEEEEEEEEPB-TTS-B-B-TTT-SB-EEEEEEE--EEEHHHHHHHHHT-B---TT-TT---BHHHHHHTT-S-----B---TT--BHHHH--SHHHHHHHHHHHHHHHHHHHHHHH--